Protein AF-A0A968J9L9-F1 (afdb_monomer)

Radius of gyration: 26.01 Å; Cα contacts (8 Å, |Δi|>4): 340; chains: 1; bounding box: 77×54×61 Å

Solvent-accessible surface area (backbone atoms only — not comparable to full-atom values): 12819 Å² total; per-residue (Å²): 134,84,89,88,83,89,83,89,83,86,84,88,79,82,90,78,91,76,88,78,81,84,80,82,78,86,75,82,77,73,81,72,76,63,83,74,79,60,82,68,75,82,81,58,91,78,81,70,73,83,76,73,76,64,91,71,76,96,71,81,86,72,74,81,70,59,90,86,61,71,88,49,83,47,60,43,81,55,98,90,37,43,31,35,52,41,41,28,44,49,40,33,47,31,62,45,48,72,51,82,82,80,55,82,62,83,52,42,67,53,20,50,52,52,45,74,76,41,51,92,81,55,65,71,50,71,45,74,45,64,45,44,64,34,31,40,37,39,30,26,66,68,29,82,49,64,24,42,44,37,40,32,24,37,80,79,36,51,78,76,46,64,69,48,70,51,65,84,37,37,58,68,35,72,49,76,48,72,46,67,47,60,59,46,50,29,33,35,37,19,87,49,38,26,35,64,78,42,47,33,42,27,37,76,122

Foldseek 3Di:
DDDDDDDDDDDDDDDDDDDDDDDDDDDPPPPPPDPPPDPPCPPDPDDDQPVVPDPDDDDDCPDPPRPSDPPQQQWDQDPNATEREWEDDQQDTASQQVHDPPDDDQFLVVSVVCCVVCVVVTDGDAGEEAFFKYKYKYAYADHQDKKKKKKAADDPRNVPWDIWIDIPHHHGGIDITIDGGDAHKMWMAISRSNYDTHIYGYHYD

Structure (mmCIF, N/CA/C/O backbone):
data_AF-A0A968J9L9-F1
#
_entry.id   AF-A0A968J9L9-F1
#
loop_
_atom_site.group_PDB
_atom_site.id
_atom_site.type_symbol
_atom_site.label_atom_id
_atom_site.label_alt_id
_atom_site.label_comp_id
_atom_site.label_asym_id
_atom_site.label_entity_id
_atom_site.label_seq_id
_atom_site.pdbx_PDB_ins_code
_atom_site.Cartn_x
_atom_site.Cartn_y
_atom_site.Cartn_z
_atom_site.occupancy
_atom_site.B_iso_or_equiv
_atom_site.auth_seq_id
_atom_site.auth_comp_id
_atom_site.auth_asym_id
_atom_site.auth_atom_id
_atom_site.pdbx_PDB_model_num
ATOM 1 N N . MET A 1 1 ? 54.604 -33.917 -14.805 1.00 38.16 1 MET A N 1
ATOM 2 C CA . MET A 1 1 ? 56.011 -33.596 -14.473 1.00 38.16 1 MET A CA 1
ATOM 3 C C . MET A 1 1 ? 56.020 -32.310 -13.640 1.00 38.16 1 MET A C 1
ATOM 5 O O . MET A 1 1 ? 55.555 -31.316 -14.164 1.00 38.16 1 MET A O 1
ATOM 9 N N . LYS A 1 2 ? 56.487 -32.384 -12.372 1.00 40.34 2 LYS A N 1
ATOM 10 C CA . LYS A 1 2 ? 56.965 -31.298 -11.458 1.00 40.34 2 LYS A CA 1
ATOM 11 C C . LYS A 1 2 ? 55.977 -30.140 -11.159 1.00 40.34 2 LYS A C 1
ATOM 13 O O . LYS A 1 2 ? 55.807 -29.270 -11.992 1.00 40.34 2 LYS A O 1
ATOM 18 N N . ILE A 1 3 ? 55.159 -30.171 -10.096 1.00 44.75 3 ILE A N 1
ATOM 19 C CA . ILE A 1 3 ? 55.378 -29.845 -8.655 1.00 44.75 3 ILE A CA 1
ATOM 20 C C . ILE A 1 3 ? 56.043 -28.471 -8.366 1.00 44.75 3 ILE A C 1
ATOM 22 O O . ILE A 1 3 ? 57.166 -28.246 -8.811 1.00 44.75 3 ILE A O 1
ATOM 26 N N . ARG A 1 4 ? 55.406 -27.732 -7.426 1.00 45.56 4 ARG A N 1
ATOM 27 C CA . ARG A 1 4 ? 55.918 -26.784 -6.390 1.00 45.56 4 ARG A CA 1
ATOM 28 C C . ARG A 1 4 ? 55.641 -25.290 -6.704 1.00 45.56 4 ARG A C 1
ATOM 30 O O . ARG A 1 4 ? 55.847 -24.886 -7.833 1.00 45.56 4 ARG A O 1
ATOM 37 N N . HIS A 1 5 ? 55.142 -24.418 -5.812 1.00 47.34 5 HIS A N 1
ATOM 38 C CA . HIS A 1 5 ? 55.432 -24.224 -4.383 1.00 47.34 5 HIS A CA 1
ATOM 39 C C . HIS A 1 5 ? 54.313 -23.486 -3.603 1.00 47.34 5 HIS A C 1
ATOM 41 O O . HIS A 1 5 ? 53.676 -22.576 -4.120 1.00 47.34 5 HIS A O 1
ATOM 47 N N . LEU A 1 6 ? 54.177 -23.868 -2.324 1.00 52.47 6 LEU A N 1
ATOM 48 C CA . LEU A 1 6 ? 53.603 -23.121 -1.193 1.00 52.47 6 LEU A CA 1
ATOM 49 C C . LEU A 1 6 ? 54.322 -21.779 -0.942 1.00 52.47 6 LEU A C 1
ATOM 51 O O . LEU A 1 6 ? 55.550 -21.745 -1.013 1.00 52.47 6 LEU A O 1
ATOM 55 N N . ALA A 1 7 ? 53.592 -20.780 -0.433 1.00 54.12 7 ALA A N 1
ATOM 56 C CA . ALA A 1 7 ? 54.103 -19.853 0.586 1.00 54.12 7 ALA A CA 1
ATOM 57 C C . ALA A 1 7 ? 52.950 -19.294 1.446 1.00 54.12 7 ALA A C 1
ATOM 59 O O . ALA A 1 7 ? 52.175 -18.449 1.011 1.00 54.12 7 ALA A O 1
ATOM 60 N N . LEU A 1 8 ? 52.853 -19.808 2.675 1.00 47.00 8 LEU A N 1
ATOM 61 C CA . LEU A 1 8 ? 52.131 -19.227 3.807 1.00 47.00 8 LEU A CA 1
ATOM 62 C C . LEU A 1 8 ? 52.968 -18.071 4.365 1.00 47.00 8 LEU A C 1
ATOM 64 O O . LEU A 1 8 ? 54.144 -18.271 4.665 1.00 47.00 8 LEU A O 1
ATOM 68 N N . VAL A 1 9 ? 52.365 -16.901 4.564 1.00 52.59 9 VAL A N 1
ATOM 69 C CA . VAL A 1 9 ? 52.949 -15.827 5.377 1.00 52.59 9 VAL A CA 1
ATOM 70 C C . VAL A 1 9 ? 51.984 -15.536 6.519 1.00 52.59 9 VAL A C 1
ATOM 72 O O . VAL A 1 9 ? 50.931 -14.936 6.328 1.00 52.59 9 VAL A O 1
ATOM 75 N N . ALA A 1 10 ? 52.351 -16.014 7.706 1.00 43.25 10 ALA A N 1
ATOM 76 C CA . ALA A 1 10 ? 51.765 -15.608 8.972 1.00 43.25 10 ALA A CA 1
ATOM 77 C C . ALA A 1 10 ? 52.566 -14.408 9.494 1.00 43.25 10 ALA A C 1
ATOM 79 O O . ALA A 1 10 ? 53.772 -14.524 9.710 1.00 43.25 10 ALA A O 1
ATOM 80 N N . ILE A 1 11 ? 51.909 -13.266 9.693 1.00 55.62 11 ILE A N 1
ATOM 81 C CA . ILE A 1 11 ? 52.484 -12.124 10.408 1.00 55.62 11 ILE A CA 1
ATOM 82 C C . ILE A 1 11 ? 51.793 -12.061 11.765 1.00 55.62 11 ILE A C 1
ATOM 84 O O . ILE A 1 11 ? 50.617 -11.726 11.867 1.00 55.62 11 ILE A O 1
ATOM 88 N N . ALA A 1 12 ? 52.547 -12.430 12.797 1.00 46.19 12 ALA A N 1
ATOM 89 C CA . ALA A 1 12 ? 52.224 -12.165 14.187 1.00 46.19 12 ALA A CA 1
ATOM 90 C C . ALA A 1 12 ? 52.782 -10.782 14.544 1.00 46.19 12 ALA A C 1
ATOM 92 O O . ALA A 1 12 ? 53.996 -10.579 14.508 1.00 46.19 12 ALA A O 1
ATOM 93 N N . THR A 1 13 ? 51.912 -9.834 14.884 1.00 63.50 13 THR A N 1
ATOM 94 C CA . THR A 1 13 ? 52.304 -8.538 15.451 1.00 63.50 13 THR A CA 1
ATOM 95 C C . THR A 1 13 ? 51.918 -8.458 16.920 1.00 63.50 13 THR A C 1
ATOM 97 O O . THR A 1 13 ? 50.866 -8.923 17.352 1.00 63.50 13 THR A O 1
ATOM 100 N N . ALA A 1 14 ? 52.866 -7.922 17.683 1.00 52.94 14 ALA A N 1
ATOM 101 C CA . ALA A 1 14 ? 52.974 -7.999 19.124 1.00 52.94 14 ALA A CA 1
ATOM 102 C C . ALA A 1 14 ? 51.915 -7.181 19.877 1.00 52.94 14 ALA A C 1
ATOM 104 O O . ALA A 1 14 ? 51.599 -6.048 19.521 1.00 52.94 14 ALA A O 1
ATOM 105 N N . LEU A 1 15 ? 51.462 -7.768 20.988 1.00 44.47 15 LEU A N 1
ATOM 106 C CA . LEU A 1 15 ? 50.797 -7.104 22.104 1.00 44.47 15 LEU A CA 1
ATOM 107 C C . LEU A 1 15 ? 51.694 -5.999 22.688 1.00 44.47 15 LEU A C 1
ATOM 109 O O . LEU A 1 15 ? 52.803 -6.278 23.143 1.00 44.47 15 LEU A O 1
ATOM 113 N N . SER A 1 16 ? 51.161 -4.784 22.805 1.00 57.03 16 SER A N 1
ATOM 114 C CA . SER A 1 16 ? 51.621 -3.786 23.774 1.00 57.03 16 SER A CA 1
ATOM 115 C C . SER A 1 16 ? 50.502 -3.523 24.782 1.00 57.03 16 SER A C 1
ATOM 117 O O . SER A 1 16 ? 49.478 -2.930 24.446 1.00 57.03 16 SER A O 1
ATOM 119 N N . LEU A 1 17 ? 50.694 -3.988 26.017 1.00 47.09 17 LEU A N 1
ATOM 120 C CA . LEU A 1 17 ? 49.834 -3.687 27.161 1.00 47.09 17 LEU A CA 1
ATOM 121 C C . LEU A 1 17 ? 50.132 -2.261 27.643 1.00 47.09 17 LEU A C 1
ATOM 123 O O . LEU A 1 17 ? 51.125 -2.026 28.326 1.00 47.09 17 LEU A O 1
ATOM 127 N N . GLY A 1 18 ? 49.274 -1.313 27.270 1.00 46.12 18 GLY A N 1
ATOM 128 C CA . GLY A 1 18 ? 49.207 0.009 27.887 1.00 46.12 18 GLY A CA 1
ATOM 129 C C . GLY A 1 18 ? 48.244 -0.021 29.071 1.00 46.12 18 GLY A C 1
ATOM 130 O O . GLY A 1 18 ? 47.050 -0.251 28.903 1.00 46.12 18 GLY A O 1
ATOM 131 N N . THR A 1 19 ? 48.757 0.199 30.277 1.00 48.62 19 THR A N 1
ATOM 132 C CA . THR A 1 19 ? 47.963 0.389 31.496 1.00 48.62 19 THR A CA 1
ATOM 133 C C . THR A 1 19 ? 47.253 1.743 31.451 1.00 48.62 19 THR A C 1
ATOM 135 O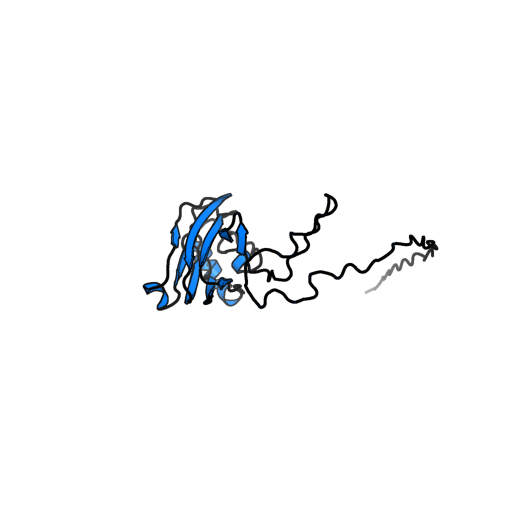 O . THR A 1 19 ? 47.895 2.779 31.620 1.00 48.62 19 THR A O 1
ATOM 138 N N . VAL A 1 20 ? 45.934 1.747 31.242 1.00 49.44 20 VAL A N 1
ATOM 139 C CA . VAL A 1 20 ? 45.089 2.943 31.395 1.00 49.44 20 VAL A CA 1
ATOM 140 C C . VAL A 1 20 ? 44.616 3.020 32.844 1.00 49.44 20 VAL A C 1
ATOM 142 O O . VAL A 1 20 ? 43.938 2.122 33.342 1.00 49.44 20 VAL A O 1
ATOM 145 N N . GLY A 1 21 ? 45.015 4.089 33.534 1.00 41.91 21 GLY A N 1
ATOM 146 C CA . GLY A 1 21 ? 44.584 4.391 34.893 1.00 41.91 21 GLY A CA 1
ATOM 147 C C . GLY A 1 21 ? 43.089 4.699 34.945 1.00 41.91 21 GLY A C 1
ATOM 148 O O . GLY A 1 21 ? 42.583 5.538 34.204 1.00 41.91 21 GLY A O 1
ATOM 149 N N . THR A 1 22 ? 42.373 4.030 35.843 1.00 43.78 22 THR A N 1
ATOM 150 C CA . THR A 1 22 ? 40.972 4.327 36.142 1.00 43.78 22 THR A CA 1
ATOM 151 C C . THR A 1 22 ? 40.877 5.624 36.942 1.00 43.78 22 THR A C 1
ATOM 153 O O . THR A 1 22 ? 41.181 5.643 38.137 1.00 43.78 22 THR A O 1
ATOM 156 N N . VAL A 1 23 ? 40.427 6.703 36.304 1.00 42.81 23 VAL A N 1
ATOM 157 C CA . VAL A 1 23 ? 39.964 7.911 36.994 1.00 42.81 23 VAL A CA 1
ATOM 158 C C . VAL A 1 23 ? 38.564 7.624 37.537 1.00 42.81 23 VAL A C 1
ATOM 160 O O . VAL A 1 23 ? 37.615 7.445 36.778 1.00 42.81 23 VAL A O 1
ATOM 163 N N . ARG A 1 24 ? 38.429 7.530 38.863 1.00 41.44 24 ARG A N 1
ATOM 164 C CA . ARG A 1 24 ? 37.131 7.410 39.539 1.00 41.44 24 ARG A CA 1
ATOM 165 C C . ARG A 1 24 ? 36.537 8.805 39.731 1.00 41.44 24 ARG A C 1
ATOM 167 O O . ARG A 1 24 ? 36.864 9.476 40.704 1.00 41.44 24 ARG A O 1
ATOM 174 N N . TYR A 1 25 ? 35.653 9.224 38.829 1.00 42.72 25 TYR A N 1
ATOM 175 C CA . TYR A 1 25 ? 34.713 10.306 39.119 1.00 42.72 25 TYR A CA 1
ATOM 176 C C . TYR A 1 25 ? 33.569 9.740 39.964 1.00 42.72 25 TYR A C 1
ATOM 178 O O . TYR A 1 25 ? 32.826 8.865 39.525 1.00 42.72 25 TYR A O 1
ATOM 186 N N . GLY A 1 26 ? 33.466 10.206 41.208 1.00 39.56 26 GLY A N 1
ATOM 187 C CA . GLY A 1 26 ? 32.353 9.887 42.095 1.00 39.56 26 GLY A CA 1
ATOM 188 C C . GLY A 1 26 ? 31.085 10.594 41.632 1.00 39.56 26 GLY A C 1
ATOM 189 O O . GLY A 1 26 ? 30.839 11.729 42.026 1.00 39.56 26 GLY A O 1
ATOM 190 N N . PHE A 1 27 ? 30.278 9.920 40.815 1.00 40.00 27 PHE A N 1
ATOM 191 C CA . PHE A 1 27 ? 28.886 10.302 40.604 1.00 40.00 27 PHE A CA 1
ATOM 192 C C . PHE A 1 27 ? 28.038 9.735 41.744 1.00 40.00 27 PHE A C 1
ATOM 194 O O . PHE A 1 27 ? 27.943 8.523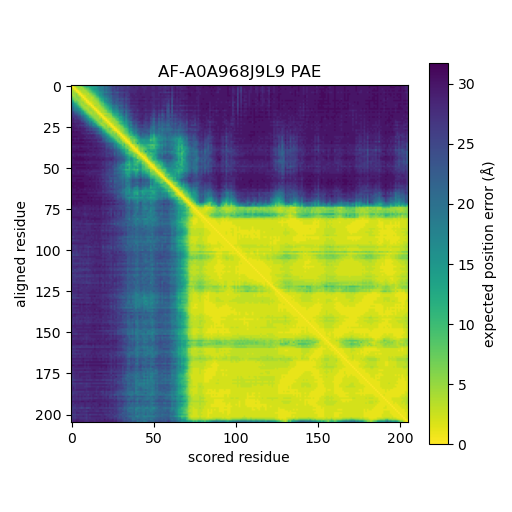 41.936 1.00 40.00 27 PHE A O 1
ATOM 201 N N . ASN A 1 28 ? 27.431 10.633 42.520 1.00 42.09 28 ASN A N 1
ATOM 202 C CA . ASN A 1 28 ? 26.370 10.298 43.461 1.00 42.09 28 ASN A CA 1
ATOM 203 C C . ASN A 1 28 ? 25.131 9.870 42.655 1.00 42.09 28 ASN A C 1
ATOM 205 O O . ASN A 1 28 ? 24.356 10.716 42.215 1.00 42.09 28 ASN A O 1
ATOM 209 N N . LEU A 1 29 ? 24.934 8.562 42.464 1.00 40.69 29 LEU A N 1
ATOM 210 C CA . LEU A 1 29 ? 23.635 8.018 42.069 1.00 40.69 29 LEU A CA 1
ATOM 211 C C . LEU A 1 29 ? 22.707 8.091 43.290 1.00 40.69 29 LEU A C 1
ATOM 213 O O . LEU A 1 29 ? 22.574 7.138 44.055 1.00 40.69 29 LEU A O 1
ATOM 217 N N . SER A 1 30 ? 22.043 9.232 43.475 1.00 42.81 30 SER A N 1
ATOM 218 C CA . SER A 1 30 ? 20.713 9.172 44.079 1.00 42.81 30 SER A CA 1
ATOM 219 C C . SER A 1 30 ? 19.840 8.396 43.105 1.00 42.81 30 SER A C 1
ATOM 221 O O . SER A 1 30 ? 19.679 8.800 41.955 1.00 42.81 30 SER A O 1
ATOM 223 N N . ALA A 1 31 ? 19.338 7.246 43.547 1.00 45.41 31 ALA A N 1
ATOM 224 C CA . ALA A 1 31 ? 18.385 6.445 42.804 1.00 45.41 31 ALA A CA 1
ATOM 225 C C . ALA A 1 31 ? 17.097 7.259 42.615 1.00 45.41 31 ALA A C 1
ATOM 227 O O . ALA A 1 31 ? 16.184 7.213 43.438 1.00 45.41 31 ALA A O 1
ATOM 228 N N . VAL A 1 32 ? 17.031 8.026 41.528 1.00 42.97 32 VAL A N 1
ATOM 229 C CA . VAL A 1 32 ? 15.757 8.468 40.976 1.00 42.97 32 VAL A CA 1
ATOM 230 C C . VAL A 1 32 ? 15.081 7.188 40.511 1.00 42.97 32 VAL A C 1
ATOM 232 O O . VAL A 1 32 ? 15.560 6.523 39.593 1.00 42.97 32 VAL A O 1
ATOM 235 N N . ALA A 1 33 ? 14.029 6.779 41.216 1.00 41.94 33 ALA A N 1
ATOM 236 C CA . ALA A 1 33 ? 13.209 5.658 40.795 1.00 41.94 33 ALA A CA 1
ATOM 237 C C . ALA A 1 33 ? 12.791 5.902 39.340 1.00 41.94 33 ALA A C 1
ATOM 239 O O . ALA A 1 33 ? 12.145 6.906 39.043 1.00 41.94 33 ALA A O 1
ATOM 240 N N . ALA A 1 34 ? 13.209 5.012 38.437 1.00 45.84 34 ALA A N 1
ATOM 241 C CA . ALA A 1 34 ? 12.847 5.104 37.035 1.00 45.84 34 ALA A CA 1
ATOM 242 C C . ALA A 1 34 ? 11.309 5.067 36.946 1.00 45.84 34 ALA A C 1
ATOM 244 O O . ALA A 1 34 ? 10.710 4.061 37.345 1.00 45.84 34 ALA A O 1
ATOM 245 N N . PRO A 1 35 ? 10.649 6.119 36.431 1.00 45.38 35 PRO A N 1
ATOM 246 C CA . PRO A 1 35 ? 9.186 6.207 36.410 1.00 45.38 35 PRO A CA 1
ATOM 247 C C . PRO A 1 35 ? 8.522 5.093 35.576 1.00 45.38 35 PRO A C 1
ATOM 249 O O . PRO A 1 35 ? 7.315 4.898 35.651 1.00 45.38 35 PRO A O 1
ATOM 252 N N . CYS A 1 36 ? 9.312 4.313 34.830 1.00 50.38 36 CYS A N 1
ATOM 253 C CA . CYS A 1 36 ? 8.866 3.199 33.994 1.00 50.38 36 CYS A CA 1
ATOM 254 C C . CYS A 1 36 ? 8.796 1.838 34.719 1.00 50.38 36 CYS A C 1
ATOM 256 O O . CYS A 1 36 ? 8.444 0.838 34.096 1.00 50.38 36 CYS A O 1
ATOM 258 N N . ALA A 1 37 ? 9.134 1.754 36.012 1.00 45.88 37 ALA A N 1
ATOM 259 C CA . ALA A 1 37 ? 9.095 0.481 36.746 1.00 45.88 37 ALA A CA 1
ATOM 260 C C . ALA A 1 37 ? 7.660 -0.035 37.005 1.00 45.88 37 ALA A C 1
ATOM 262 O O . ALA A 1 37 ? 7.461 -1.226 37.249 1.00 45.88 37 ALA A O 1
ATOM 263 N N . ALA A 1 38 ? 6.651 0.837 36.916 1.00 47.41 38 ALA A N 1
ATOM 264 C CA . ALA A 1 38 ? 5.243 0.465 36.987 1.00 47.41 38 ALA A CA 1
ATOM 265 C C . ALA A 1 38 ? 4.669 0.401 35.567 1.00 47.41 38 ALA A C 1
ATOM 267 O O . ALA A 1 38 ? 4.556 1.433 34.924 1.00 47.41 38 ALA A O 1
ATOM 268 N N . LYS A 1 39 ? 4.318 -0.797 35.077 1.00 49.19 39 LYS A N 1
ATOM 269 C CA . LYS A 1 39 ? 3.679 -1.044 33.767 1.00 49.19 39 LYS A CA 1
ATOM 270 C C . LYS A 1 39 ? 2.379 -0.222 33.624 1.00 49.19 39 LYS A C 1
ATOM 272 O O . LYS A 1 39 ? 1.343 -0.683 34.105 1.00 49.19 39 LYS A O 1
ATOM 277 N N . PRO A 1 40 ? 2.372 0.952 32.965 1.00 46.78 40 PRO A N 1
ATOM 278 C CA . PRO A 1 40 ? 1.227 1.859 33.006 1.00 46.78 40 PRO A CA 1
ATOM 279 C C . PRO A 1 40 ? 0.220 1.590 31.879 1.00 46.78 40 PRO A C 1
ATOM 281 O O . PRO A 1 40 ? -0.927 2.019 31.974 1.00 46.78 40 PRO A O 1
ATOM 284 N N . CYS A 1 41 ? 0.595 0.826 30.842 1.00 52.50 41 CYS A N 1
ATOM 285 C CA . CYS A 1 41 ? -0.255 0.583 29.669 1.00 52.50 41 CYS A CA 1
ATOM 286 C C . CYS A 1 41 ? -1.454 -0.378 29.955 1.00 52.50 41 CYS A C 1
ATOM 288 O O . CYS A 1 41 ? -2.102 -0.833 29.021 1.00 52.50 41 CYS A O 1
ATOM 290 N N . ALA A 1 42 ? -1.771 -0.709 31.219 1.00 46.69 42 ALA A N 1
ATOM 291 C CA . ALA A 1 42 ? -2.889 -1.595 31.581 1.00 46.69 42 ALA A CA 1
ATOM 292 C C . ALA A 1 42 ? -4.248 -0.879 31.732 1.00 46.69 42 ALA A C 1
ATOM 294 O O . ALA A 1 42 ? -5.267 -1.555 31.846 1.00 46.69 42 ALA A O 1
ATOM 295 N N . ALA A 1 43 ? -4.279 0.462 31.754 1.00 44.75 43 ALA A N 1
ATOM 296 C CA . ALA A 1 43 ? -5.497 1.211 32.089 1.00 44.75 43 ALA A CA 1
ATOM 297 C C . ALA A 1 43 ? -6.031 2.168 31.001 1.00 44.75 43 ALA A C 1
ATOM 299 O O . ALA A 1 43 ? -7.186 2.570 31.115 1.00 44.75 43 ALA A O 1
ATOM 300 N N . ASN A 1 44 ? -5.262 2.537 29.963 1.00 44.69 44 ASN A N 1
ATOM 301 C CA . ASN A 1 44 ? -5.743 3.354 28.830 1.00 44.69 44 ASN A CA 1
ATOM 302 C C . ASN A 1 44 ? -4.680 3.412 27.700 1.00 44.69 44 ASN A C 1
ATOM 304 O O . ASN A 1 44 ? -3.564 3.836 28.003 1.00 44.69 44 ASN A O 1
ATOM 308 N N . PRO A 1 45 ? -4.937 3.026 26.429 1.00 47.31 45 PRO A N 1
ATOM 309 C CA . PRO A 1 45 ? -3.844 2.817 25.472 1.00 47.31 45 PRO A CA 1
ATOM 310 C C . PRO A 1 45 ? -3.189 4.069 24.864 1.00 47.31 45 PRO A C 1
ATOM 312 O O . PRO A 1 45 ? -2.129 3.917 24.268 1.00 47.31 45 PRO A O 1
ATOM 315 N N . CYS A 1 46 ? -3.745 5.284 24.977 1.00 49.81 46 CYS A N 1
ATOM 316 C CA . CYS A 1 46 ? -3.225 6.432 24.198 1.00 49.81 46 CYS A CA 1
ATOM 317 C C . CYS A 1 46 ? -3.226 7.798 24.911 1.00 49.81 46 CYS A C 1
ATOM 319 O O . CYS A 1 46 ? -2.960 8.818 24.280 1.00 49.81 46 CYS A O 1
ATOM 321 N N . ALA A 1 47 ? -3.497 7.874 26.215 1.00 44.69 47 ALA A N 1
ATOM 322 C CA . ALA A 1 47 ? -3.539 9.165 26.904 1.00 44.69 47 ALA A CA 1
ATOM 323 C C . ALA A 1 47 ? -2.167 9.534 27.499 1.00 44.69 47 ALA A C 1
ATOM 325 O O . ALA A 1 47 ? -1.879 9.205 28.644 1.00 44.69 47 ALA A O 1
ATOM 326 N N . ALA A 1 48 ? -1.372 10.256 26.701 1.00 48.97 48 ALA A N 1
ATOM 327 C CA . ALA A 1 48 ? -0.101 10.909 27.035 1.00 48.97 48 ALA A CA 1
ATOM 328 C C . ALA A 1 48 ? 1.084 9.978 27.353 1.00 48.97 48 ALA A C 1
ATOM 330 O O . ALA A 1 48 ? 1.034 9.142 28.247 1.00 48.97 48 ALA A O 1
ATOM 331 N N . ASN A 1 49 ? 2.198 10.180 26.640 1.00 51.22 49 ASN A N 1
ATOM 332 C CA . ASN A 1 49 ? 3.488 9.575 26.959 1.00 51.22 49 ASN A CA 1
ATOM 333 C C . ASN A 1 49 ? 3.904 9.994 28.386 1.00 51.22 49 ASN A C 1
ATOM 335 O O . ASN A 1 49 ? 4.262 11.160 28.583 1.00 51.22 49 ASN A O 1
ATOM 339 N N . PRO A 1 50 ? 3.911 9.090 29.383 1.00 48.00 50 PRO A N 1
ATOM 340 C CA . PRO A 1 50 ? 4.294 9.456 30.743 1.00 48.00 50 PRO A CA 1
ATOM 341 C C . PRO A 1 50 ? 5.790 9.800 30.857 1.00 48.00 50 PRO A C 1
ATOM 343 O O . PRO A 1 50 ? 6.218 10.338 31.875 1.00 48.00 50 PRO A O 1
ATOM 346 N N . CYS A 1 51 ? 6.587 9.546 29.812 1.00 49.72 51 CYS A N 1
ATOM 347 C CA . CYS A 1 51 ? 7.997 9.922 29.737 1.00 49.72 51 CYS A CA 1
ATOM 348 C C . CYS A 1 51 ? 8.228 11.361 29.239 1.00 49.72 51 CYS A C 1
ATOM 350 O O . CYS A 1 51 ? 9.353 11.839 29.315 1.00 49.72 51 CYS A O 1
ATOM 352 N N . ALA A 1 52 ? 7.199 12.073 28.764 1.00 46.88 52 ALA A N 1
ATOM 353 C CA . ALA A 1 52 ? 7.344 13.444 28.256 1.00 46.88 52 ALA A CA 1
ATOM 354 C C . ALA A 1 52 ? 7.421 14.522 29.360 1.00 46.88 52 ALA A C 1
ATOM 356 O O . ALA A 1 52 ? 7.636 15.690 29.061 1.00 46.88 52 ALA A O 1
ATOM 357 N N . ALA A 1 53 ? 7.238 14.153 30.634 1.00 43.25 53 ALA A N 1
ATOM 358 C CA . ALA A 1 53 ? 7.223 15.098 31.756 1.00 43.25 53 ALA A CA 1
ATOM 359 C C . ALA A 1 53 ? 8.592 15.299 32.439 1.00 43.25 53 ALA A C 1
ATOM 361 O O . ALA A 1 53 ? 8.676 16.002 33.447 1.00 43.25 53 ALA A O 1
ATOM 362 N N . ALA A 1 54 ? 9.666 14.690 31.930 1.00 40.84 54 ALA A N 1
ATOM 363 C CA . ALA A 1 54 ? 11.008 14.968 32.424 1.00 40.84 54 ALA A CA 1
ATOM 364 C C . ALA A 1 54 ? 11.581 16.174 31.668 1.00 40.84 54 ALA A C 1
ATOM 366 O O . ALA A 1 54 ? 11.919 16.069 30.494 1.00 40.84 54 ALA A O 1
ATOM 367 N N . ASN A 1 55 ? 11.685 17.318 32.347 1.00 46.00 55 ASN A N 1
ATOM 368 C CA . ASN A 1 55 ? 12.499 18.444 31.899 1.00 46.00 55 ASN A CA 1
ATOM 369 C C . ASN A 1 55 ? 13.955 17.970 31.767 1.00 46.00 55 ASN A C 1
ATOM 371 O O . ASN A 1 55 ? 14.672 17.903 32.765 1.00 46.00 55 ASN A O 1
ATOM 375 N N . VAL A 1 56 ? 14.375 17.612 30.559 1.00 43.47 56 VAL A N 1
ATOM 376 C CA . VAL A 1 56 ? 15.784 17.434 30.207 1.00 43.47 56 VAL A CA 1
ATOM 377 C C . VAL A 1 56 ? 16.175 18.597 29.308 1.00 43.47 56 VAL A C 1
ATOM 379 O O . VAL A 1 56 ? 15.634 18.757 28.217 1.00 43.47 56 VAL A O 1
ATOM 382 N N . GLU A 1 57 ? 17.058 19.452 29.830 1.00 37.53 57 GLU A N 1
ATOM 383 C CA . GLU A 1 57 ? 17.764 20.464 29.047 1.00 37.53 57 GLU A CA 1
ATOM 384 C C . GLU A 1 57 ? 18.489 19.798 27.870 1.00 37.53 57 GLU A C 1
ATOM 386 O O . GLU A 1 57 ? 18.963 18.666 27.974 1.00 37.53 57 GLU A O 1
ATOM 391 N N . GLU A 1 58 ? 18.531 20.513 26.748 1.00 46.75 58 GLU A N 1
ATOM 392 C CA . GLU A 1 58 ? 19.073 20.090 25.459 1.00 46.75 58 GLU A CA 1
ATOM 393 C C . GLU A 1 58 ? 20.524 19.590 25.553 1.00 46.75 58 GLU A C 1
ATOM 395 O O . GLU A 1 58 ? 21.474 20.366 25.472 1.00 46.75 58 GLU A O 1
ATOM 400 N N . ALA A 1 59 ? 20.704 18.277 25.668 1.00 34.19 59 ALA A N 1
ATOM 401 C CA . ALA A 1 59 ? 21.890 17.569 25.205 1.00 34.19 59 ALA A CA 1
ATOM 402 C C . ALA A 1 59 ? 21.539 16.084 25.030 1.00 34.19 59 ALA A C 1
ATOM 404 O O . ALA A 1 59 ? 21.070 15.434 25.960 1.00 34.19 59 ALA A O 1
ATOM 405 N N . ASP A 1 60 ? 21.771 15.574 23.822 1.00 34.88 60 ASP A N 1
ATOM 406 C CA . ASP A 1 60 ? 21.810 14.148 23.479 1.00 34.88 60 ASP A CA 1
ATOM 407 C C . ASP A 1 60 ? 20.468 13.392 23.544 1.00 34.88 60 ASP A C 1
ATOM 409 O O . ASP A 1 60 ? 20.277 12.437 24.296 1.00 34.88 60 ASP A O 1
ATOM 413 N N . VAL A 1 61 ? 19.527 13.781 22.674 1.00 40.78 61 VAL A N 1
ATOM 414 C CA . VAL A 1 61 ? 18.315 12.993 22.390 1.00 40.78 61 VAL A CA 1
ATOM 415 C C . VAL A 1 61 ? 18.664 11.830 21.454 1.00 40.78 61 VAL A C 1
ATOM 417 O O . VAL A 1 61 ? 18.333 11.838 20.270 1.00 40.78 61 VAL A O 1
ATOM 420 N N . GLU A 1 62 ? 19.315 10.797 21.982 1.00 40.88 62 GLU A N 1
ATOM 421 C CA . GLU A 1 62 ? 19.100 9.452 21.453 1.00 40.88 62 GLU A CA 1
ATOM 422 C C . GLU A 1 62 ? 17.752 9.000 22.022 1.00 40.88 62 GLU A C 1
ATOM 424 O O . GLU A 1 62 ? 17.575 8.868 23.234 1.00 40.88 62 GLU A O 1
ATOM 429 N N . ALA A 1 63 ? 16.753 8.937 21.141 1.00 42.62 63 ALA A N 1
ATOM 430 C CA . ALA A 1 63 ? 15.349 8.760 21.472 1.00 42.62 63 ALA A CA 1
ATOM 431 C C . ALA A 1 63 ? 15.146 7.704 22.568 1.00 42.62 63 ALA A C 1
ATOM 433 O O . ALA A 1 63 ? 15.368 6.511 22.351 1.00 42.62 63 ALA A O 1
ATOM 434 N N . VAL A 1 64 ? 14.666 8.134 23.739 1.00 43.69 64 VAL A N 1
ATOM 435 C CA . VAL A 1 64 ? 14.093 7.223 24.733 1.00 43.69 64 VAL A CA 1
ATOM 436 C C . VAL A 1 64 ? 12.826 6.659 24.098 1.00 43.69 64 VAL A C 1
ATOM 438 O O . VAL A 1 64 ? 11.746 7.244 24.185 1.00 43.69 64 VAL A O 1
ATOM 441 N N . ALA A 1 65 ? 12.989 5.565 23.356 1.00 46.62 65 ALA A N 1
ATOM 442 C CA . ALA A 1 65 ? 11.909 4.889 22.668 1.00 46.62 65 ALA A CA 1
ATOM 443 C C . ALA A 1 65 ? 10.818 4.550 23.689 1.00 46.62 65 ALA A C 1
ATOM 445 O O . ALA A 1 65 ? 11.077 3.911 24.711 1.00 46.62 65 ALA A O 1
ATOM 446 N N . ASN A 1 66 ? 9.599 5.021 23.418 1.00 48.31 66 ASN A N 1
ATOM 447 C CA . ASN A 1 66 ? 8.426 4.737 24.231 1.00 48.31 66 ASN A CA 1
ATOM 448 C C . ASN A 1 66 ? 8.284 3.209 24.381 1.00 48.31 66 ASN A C 1
ATOM 450 O O . ASN A 1 66 ? 8.096 2.527 23.375 1.00 48.31 66 ASN A O 1
ATOM 454 N N . PRO A 1 67 ? 8.325 2.646 25.598 1.00 42.94 67 PRO A N 1
ATOM 455 C CA . PRO A 1 67 ? 8.235 1.203 25.803 1.00 42.94 67 PRO A CA 1
ATOM 456 C C . PRO A 1 67 ? 6.840 0.616 25.510 1.00 42.94 67 PRO A C 1
ATOM 458 O O . PRO A 1 67 ? 6.705 -0.606 25.508 1.00 42.94 67 PRO A O 1
ATOM 461 N N . CYS A 1 68 ? 5.807 1.434 25.238 1.00 44.25 68 CYS A N 1
ATOM 462 C CA . CYS A 1 68 ? 4.546 0.953 24.648 1.00 44.25 68 CYS A CA 1
ATOM 463 C C . CYS A 1 68 ? 4.589 0.950 23.086 1.00 44.25 68 CYS A C 1
ATOM 465 O O . CYS A 1 68 ? 3.616 0.529 22.460 1.00 44.25 68 CYS A O 1
ATOM 467 N N . ALA A 1 69 ? 5.680 1.384 22.432 1.00 45.28 69 ALA A N 1
ATOM 468 C CA . ALA A 1 69 ? 5.844 1.313 20.978 1.00 45.28 69 ALA A CA 1
ATOM 469 C C . ALA A 1 69 ? 6.296 -0.093 20.556 1.00 45.28 69 ALA A C 1
ATOM 471 O O . ALA A 1 69 ? 7.474 -0.363 20.333 1.00 45.28 69 ALA A O 1
ATOM 472 N N . ALA A 1 70 ? 5.337 -1.005 20.395 1.00 40.53 70 ALA A N 1
ATOM 473 C CA . ALA A 1 70 ? 5.521 -2.009 19.357 1.00 40.53 70 ALA A CA 1
ATOM 474 C C . ALA A 1 70 ? 5.731 -1.227 18.054 1.00 40.53 70 ALA A C 1
ATOM 476 O O . ALA A 1 70 ? 4.881 -0.406 17.706 1.00 40.53 70 ALA A O 1
ATOM 477 N N . VAL A 1 71 ? 6.864 -1.429 17.380 1.00 39.19 71 VAL A N 1
ATOM 478 C CA . VAL A 1 71 ? 7.101 -0.896 16.034 1.00 39.19 71 VAL A CA 1
ATOM 479 C C . VAL A 1 71 ? 6.055 -1.542 15.125 1.00 39.19 71 VAL A C 1
ATOM 481 O O . VAL A 1 71 ? 6.252 -2.627 14.586 1.00 39.19 71 VAL A O 1
ATOM 484 N N . LYS A 1 72 ? 4.872 -0.933 15.053 1.00 53.84 72 LYS A N 1
ATOM 485 C CA . LYS A 1 72 ? 3.833 -1.281 14.092 1.00 53.84 72 LYS A CA 1
ATOM 486 C C . LYS A 1 72 ? 4.299 -0.700 12.770 1.00 53.84 72 LYS A C 1
ATOM 488 O O . LYS A 1 72 ? 4.563 0.497 12.707 1.00 53.84 72 LYS A O 1
ATOM 493 N N . LEU A 1 73 ? 4.434 -1.543 11.748 1.00 64.81 73 LEU A N 1
ATOM 494 C CA . LEU A 1 73 ? 4.867 -1.115 10.420 1.00 64.81 73 LEU A CA 1
ATOM 495 C C . LEU A 1 73 ? 4.171 0.171 9.986 1.00 64.81 73 LEU A C 1
ATOM 497 O O . LEU A 1 73 ? 2.947 0.209 9.884 1.00 64.81 73 LEU A O 1
ATOM 501 N N . GLY A 1 74 ? 4.965 1.211 9.754 1.00 69.12 74 GLY A N 1
ATOM 502 C CA . GLY A 1 74 ? 4.519 2.459 9.146 1.00 69.12 74 GLY A CA 1
ATOM 503 C C . GLY A 1 74 ? 3.551 3.317 9.965 1.00 69.12 74 GLY A C 1
ATOM 504 O O . GLY A 1 74 ? 3.257 4.415 9.505 1.00 69.12 74 GLY A O 1
ATOM 505 N N . VAL A 1 75 ? 3.066 2.891 11.142 1.00 84.19 75 VAL A N 1
ATOM 506 C CA . VAL A 1 75 ? 2.090 3.674 11.926 1.00 84.19 75 VAL A CA 1
ATOM 507 C C . VAL A 1 75 ? 2.805 4.663 12.843 1.00 84.19 75 VAL A C 1
ATOM 509 O O . VAL A 1 75 ? 3.523 4.261 13.758 1.00 84.19 75 VAL A O 1
ATOM 512 N N . VAL A 1 76 ? 2.568 5.953 12.632 1.00 87.62 76 VAL A N 1
ATOM 513 C CA . VAL A 1 76 ? 3.076 7.054 13.456 1.00 87.62 76 VAL A CA 1
ATOM 514 C C . VAL A 1 76 ? 1.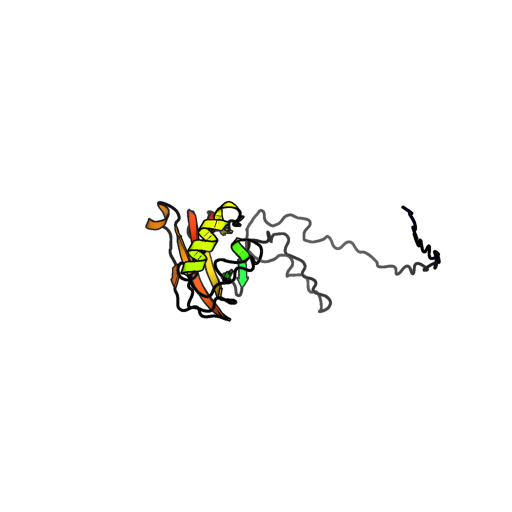929 7.965 13.886 1.00 87.62 76 VAL A C 1
ATOM 516 O O . VAL A 1 76 ? 0.948 8.122 13.168 1.00 87.62 76 VAL A O 1
ATOM 519 N N . GLU A 1 77 ? 2.048 8.575 15.060 1.00 86.50 77 GLU A N 1
ATOM 520 C CA . GLU A 1 77 ? 1.155 9.655 15.487 1.00 86.50 77 GLU A CA 1
ATOM 521 C C . GLU A 1 77 ? 1.774 10.991 15.069 1.00 86.50 77 GLU A C 1
ATOM 523 O O . GLU A 1 77 ? 2.839 11.362 15.566 1.00 86.50 77 GLU A O 1
ATOM 528 N N . GLU A 1 78 ? 1.121 11.724 14.168 1.00 83.81 78 GLU A N 1
ATOM 529 C CA . GLU A 1 78 ? 1.589 13.026 13.680 1.00 83.81 78 GLU A CA 1
ATOM 530 C C . GLU A 1 78 ? 0.464 14.053 13.802 1.00 83.81 78 GLU A C 1
ATOM 532 O O . GLU A 1 78 ? -0.622 13.882 13.251 1.00 83.81 78 GLU A O 1
ATOM 537 N N . GLY A 1 79 ? 0.692 15.119 14.574 1.00 81.19 79 GLY A N 1
ATOM 538 C CA . GLY A 1 79 ? -0.315 16.169 14.771 1.00 81.19 79 GLY A CA 1
ATOM 539 C C . GLY A 1 79 ? -1.635 15.672 15.381 1.00 81.19 79 GLY A C 1
ATOM 540 O O . GLY A 1 79 ? -2.676 16.280 15.144 1.00 81.19 79 GLY A O 1
ATOM 541 N N . GLY A 1 80 ? -1.608 14.565 16.135 1.00 82.25 80 GLY A N 1
ATOM 542 C CA . GLY A 1 80 ? -2.803 13.920 16.694 1.00 82.25 80 GLY A CA 1
ATOM 543 C C . GLY A 1 80 ? -3.598 13.071 15.695 1.00 82.25 80 GLY A C 1
ATOM 544 O O . GLY A 1 80 ? -4.751 12.744 15.974 1.00 82.25 80 GLY A O 1
ATOM 545 N N . LYS A 1 81 ? -3.016 12.747 14.533 1.00 86.38 81 LYS A N 1
ATOM 546 C CA . LYS A 1 81 ? -3.564 11.800 13.558 1.00 86.38 81 LYS A CA 1
ATOM 547 C C . LYS A 1 81 ? -2.744 10.508 13.552 1.00 86.38 81 LYS A C 1
ATOM 549 O O . LYS A 1 81 ? -1.513 10.564 13.536 1.00 86.38 81 LYS A O 1
ATOM 554 N N . ASN A 1 82 ? -3.424 9.366 13.431 1.00 94.06 82 ASN A N 1
ATOM 555 C CA . ASN A 1 82 ? -2.770 8.103 13.096 1.00 94.06 82 ASN A CA 1
ATOM 556 C C . ASN A 1 82 ? -2.385 8.119 11.606 1.00 94.06 82 ASN A C 1
ATOM 558 O O . ASN A 1 82 ? -3.253 8.043 10.733 1.00 94.06 82 ASN A O 1
ATOM 562 N N . VAL A 1 83 ? -1.097 8.185 11.292 1.00 96.25 83 VAL A N 1
ATOM 563 C CA . VAL A 1 83 ? -0.578 8.165 9.920 1.00 96.25 83 VAL A CA 1
ATOM 564 C C . VAL A 1 83 ? 0.065 6.813 9.637 1.00 96.25 83 VAL A C 1
ATOM 566 O O . VAL A 1 83 ? 0.866 6.333 10.429 1.00 96.25 83 VAL A O 1
ATOM 569 N N . ILE A 1 84 ? -0.272 6.199 8.504 1.00 96.06 84 ILE A N 1
ATOM 570 C CA . ILE A 1 84 ? 0.349 4.968 8.005 1.00 96.06 84 ILE A CA 1
ATOM 571 C C . ILE A 1 84 ? 1.171 5.327 6.773 1.00 96.06 84 ILE A C 1
ATOM 573 O O . ILE A 1 84 ? 0.604 5.617 5.718 1.00 96.06 84 ILE A O 1
ATOM 577 N N . ASN A 1 85 ? 2.492 5.328 6.912 1.00 96.38 85 ASN A N 1
ATOM 578 C CA . ASN A 1 85 ? 3.409 5.597 5.810 1.00 96.38 85 ASN A CA 1
ATOM 579 C C . ASN A 1 85 ? 3.591 4.341 4.954 1.00 96.38 85 ASN A C 1
ATOM 581 O O . ASN A 1 85 ? 3.844 3.259 5.487 1.00 96.38 85 ASN A O 1
ATOM 585 N N . LEU A 1 86 ? 3.441 4.506 3.641 1.00 97.50 86 LEU A N 1
ATOM 586 C CA . LEU A 1 86 ? 3.658 3.469 2.641 1.00 97.50 86 LEU A CA 1
ATOM 587 C C . LEU A 1 86 ? 4.469 4.028 1.469 1.00 97.50 86 LEU A C 1
ATOM 589 O O . LEU A 1 86 ? 4.136 5.076 0.915 1.00 97.50 86 LEU A O 1
ATOM 593 N N . THR A 1 87 ? 5.465 3.281 1.026 1.00 97.69 87 THR A N 1
ATOM 594 C CA . THR A 1 87 ? 6.358 3.643 -0.072 1.00 97.69 87 THR A CA 1
ATOM 595 C C . THR A 1 87 ? 6.166 2.663 -1.218 1.00 97.69 87 THR A C 1
ATOM 597 O O . THR A 1 87 ? 6.269 1.451 -1.038 1.00 97.69 87 THR A O 1
ATOM 600 N N . GLN A 1 88 ? 5.839 3.178 -2.401 1.00 98.25 88 GLN A N 1
ATOM 601 C CA . GLN A 1 88 ? 5.750 2.400 -3.628 1.00 98.25 88 GLN A CA 1
ATOM 602 C C . GLN A 1 88 ? 7.072 2.428 -4.365 1.00 98.25 88 GLN A C 1
ATOM 604 O O . GLN A 1 88 ? 7.497 3.469 -4.862 1.00 98.25 88 GLN A O 1
ATOM 609 N N . ALA A 1 89 ? 7.627 1.234 -4.497 1.00 98.00 89 ALA A N 1
ATOM 610 C CA . ALA A 1 89 ? 8.637 0.889 -5.474 1.00 98.00 89 ALA 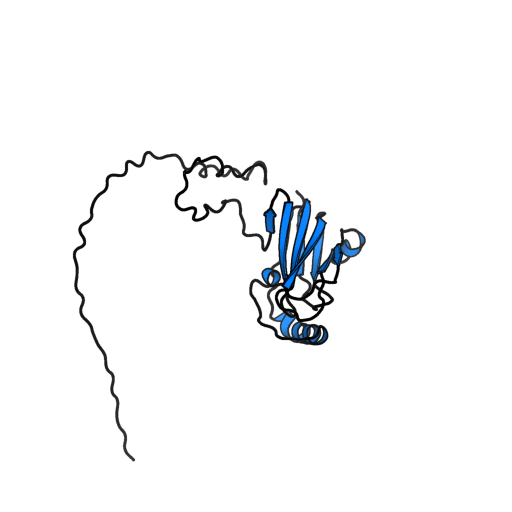A CA 1
ATOM 611 C C . ALA A 1 89 ? 7.989 0.011 -6.563 1.00 98.00 89 ALA A C 1
ATOM 613 O O . ALA A 1 89 ? 6.828 -0.408 -6.414 1.00 98.00 89 ALA A O 1
ATOM 614 N N . PRO A 1 90 ? 8.691 -0.300 -7.666 1.00 98.44 90 PRO A N 1
ATOM 615 C CA . PRO A 1 90 ? 8.189 -1.230 -8.664 1.00 98.44 90 PRO A CA 1
ATOM 616 C C . PRO A 1 90 ? 7.617 -2.512 -8.038 1.00 98.44 90 PRO A C 1
ATOM 618 O O . PRO A 1 90 ? 8.301 -3.255 -7.342 1.00 98.44 90 PRO A O 1
ATOM 621 N N . CYS A 1 91 ? 6.334 -2.768 -8.294 1.00 98.25 91 CYS A N 1
ATOM 622 C CA . CYS A 1 91 ? 5.602 -3.988 -7.943 1.00 98.25 91 CYS A CA 1
ATOM 623 C C . CYS A 1 91 ? 5.420 -4.255 -6.436 1.00 98.25 91 CYS A C 1
ATOM 625 O O . CYS A 1 91 ? 5.081 -5.380 -6.035 1.00 98.25 91 CYS A O 1
ATOM 627 N N . GLN A 1 92 ? 5.628 -3.243 -5.591 1.00 97.69 92 GLN A N 1
ATOM 628 C CA . GLN A 1 92 ? 5.760 -3.422 -4.151 1.00 97.69 92 GLN A CA 1
ATOM 629 C C . GLN A 1 92 ? 5.293 -2.204 -3.330 1.00 97.69 92 GLN A C 1
ATOM 631 O O . GLN A 1 92 ? 5.452 -1.061 -3.749 1.00 97.69 92 GLN A O 1
ATOM 636 N N . PHE A 1 93 ? 4.786 -2.473 -2.119 1.00 97.56 93 PHE A N 1
ATOM 637 C CA . PHE A 1 93 ? 4.885 -1.542 -0.988 1.00 97.56 93 PHE A CA 1
ATOM 638 C C . PHE A 1 93 ? 6.035 -1.976 -0.070 1.00 97.56 93 PHE A C 1
ATOM 640 O O . PHE A 1 93 ? 6.054 -3.128 0.370 1.00 97.56 93 PHE A O 1
ATOM 647 N N . VAL A 1 94 ? 7.009 -1.096 0.171 1.00 96.19 94 VAL A N 1
ATOM 648 C CA . VAL A 1 94 ? 8.288 -1.454 0.815 1.00 96.19 94 VAL A CA 1
ATOM 649 C C . VAL A 1 94 ? 8.073 -1.937 2.241 1.00 96.19 94 VAL A C 1
ATOM 651 O O . VAL A 1 94 ? 8.494 -3.034 2.603 1.00 96.19 94 VAL A O 1
ATOM 654 N N . GLU A 1 95 ? 7.336 -1.161 3.028 1.00 95.06 95 GLU A N 1
ATOM 655 C CA . GLU A 1 95 ? 7.009 -1.469 4.414 1.00 95.06 95 GLU A CA 1
ATOM 656 C C . GLU A 1 95 ? 6.297 -2.820 4.475 1.00 95.06 95 GLU A C 1
ATOM 658 O O . GLU A 1 95 ? 6.691 -3.695 5.231 1.00 95.06 95 GLU A O 1
ATOM 663 N N . SER A 1 96 ? 5.323 -3.055 3.599 1.00 95.44 96 SER A N 1
ATOM 664 C CA . SER A 1 96 ? 4.532 -4.285 3.590 1.00 95.44 96 SER A CA 1
ATOM 665 C C . SER A 1 96 ? 5.319 -5.562 3.287 1.00 95.44 96 SER A C 1
ATOM 667 O O . SER A 1 96 ? 4.798 -6.645 3.531 1.00 95.44 96 SER A O 1
ATOM 669 N N . GLU A 1 97 ? 6.537 -5.476 2.758 1.00 93.94 97 GLU A N 1
ATOM 670 C CA . GLU A 1 97 ? 7.438 -6.627 2.566 1.00 93.94 97 GLU A CA 1
ATOM 671 C C . GLU A 1 97 ? 8.623 -6.599 3.546 1.00 93.94 97 GLU A C 1
ATOM 673 O O . GLU A 1 97 ? 9.320 -7.596 3.705 1.00 93.94 97 GLU A O 1
ATOM 678 N N . GLY A 1 98 ? 8.847 -5.479 4.239 1.00 91.81 98 GLY A N 1
ATOM 679 C CA . GLY A 1 98 ? 9.923 -5.293 5.214 1.00 91.81 98 GLY A CA 1
ATOM 680 C C . GLY A 1 98 ? 11.275 -4.882 4.644 1.00 91.81 98 GLY A C 1
ATOM 681 O O . GLY A 1 98 ? 12.149 -4.488 5.412 1.00 91.81 98 GLY A O 1
ATOM 682 N N . GLU A 1 99 ? 11.455 -4.964 3.331 1.00 91.94 99 GLU A N 1
ATOM 683 C CA . GLU A 1 99 ? 12.692 -4.603 2.642 1.00 91.94 99 GLU A CA 1
ATOM 684 C C . GLU A 1 99 ? 12.407 -4.173 1.204 1.00 91.94 99 GLU A C 1
ATOM 686 O O . GLU A 1 99 ? 11.406 -4.574 0.621 1.00 91.94 99 GLU A O 1
ATOM 691 N N . GLN A 1 100 ? 13.296 -3.379 0.615 1.00 94.88 100 GLN A N 1
ATOM 692 C CA . GLN A 1 100 ? 13.244 -3.025 -0.801 1.00 94.88 100 GLN A CA 1
ATOM 693 C C . GLN A 1 100 ? 13.668 -4.237 -1.649 1.00 94.88 100 GLN A C 1
ATOM 695 O O . GLN A 1 100 ? 14.786 -4.720 -1.499 1.00 94.88 100 GLN A O 1
ATOM 700 N N . LEU A 1 101 ? 12.805 -4.724 -2.551 1.00 93.88 101 LEU A N 1
ATOM 701 C CA . LEU A 1 101 ? 13.088 -5.922 -3.366 1.00 93.88 101 LEU A CA 1
ATOM 702 C C . LEU A 1 101 ? 13.795 -5.620 -4.701 1.00 93.88 101 LEU A C 1
ATOM 704 O O . LEU A 1 101 ? 13.995 -6.528 -5.507 1.00 93.88 101 LEU A O 1
ATOM 708 N N . ASP A 1 102 ? 14.149 -4.353 -4.950 1.00 93.12 102 ASP A N 1
ATOM 709 C CA . ASP A 1 102 ? 14.913 -3.876 -6.115 1.00 93.12 102 ASP A CA 1
ATOM 710 C C . ASP A 1 102 ? 14.384 -4.349 -7.484 1.00 93.12 102 ASP A C 1
ATOM 712 O O . ASP A 1 102 ? 15.130 -4.494 -8.459 1.00 93.12 102 ASP A O 1
ATOM 716 N N . PHE A 1 103 ? 13.069 -4.569 -7.596 1.00 96.25 103 PHE A N 1
ATOM 717 C CA . PHE A 1 103 ? 12.446 -4.813 -8.891 1.00 96.25 103 PHE A CA 1
ATOM 718 C C . PHE A 1 103 ? 12.639 -3.602 -9.805 1.00 96.25 103 PHE A C 1
ATOM 720 O O . PHE A 1 103 ? 12.587 -2.450 -9.379 1.00 96.25 103 PHE A O 1
ATOM 727 N N . THR A 1 104 ? 12.820 -3.868 -11.095 1.00 94.31 104 THR A N 1
ATOM 728 C CA . THR A 1 104 ? 12.940 -2.824 -12.112 1.00 94.31 104 THR A CA 1
ATOM 729 C C . THR A 1 104 ? 11.907 -3.062 -13.199 1.00 94.31 104 THR A C 1
ATOM 731 O O . THR A 1 104 ? 11.786 -4.161 -13.740 1.00 94.31 104 THR A O 1
ATOM 734 N N . THR A 1 105 ? 11.121 -2.033 -13.500 1.00 95.88 105 THR A N 1
ATOM 735 C CA . THR A 1 105 ? 10.171 -2.041 -14.612 1.00 95.88 105 THR A CA 1
ATOM 736 C C . THR A 1 105 ? 9.757 -0.617 -14.974 1.00 95.88 105 THR A C 1
ATOM 738 O O . THR A 1 105 ? 9.822 0.299 -14.156 1.00 95.88 105 THR A O 1
ATOM 741 N N . THR A 1 106 ? 9.304 -0.447 -16.211 1.00 95.62 106 THR A N 1
ATOM 742 C CA . THR A 1 106 ? 8.671 0.767 -16.718 1.00 95.62 106 THR A CA 1
ATOM 743 C C . THR A 1 106 ? 7.186 0.571 -17.053 1.00 95.62 106 THR A C 1
ATOM 745 O O . THR A 1 106 ? 6.582 1.463 -17.643 1.00 95.62 106 THR A O 1
ATOM 748 N N . SER A 1 107 ? 6.578 -0.570 -16.697 1.00 97.69 107 SER A N 1
ATOM 749 C CA . SER A 1 107 ? 5.175 -0.876 -17.002 1.00 97.69 107 SER A CA 1
ATOM 750 C C . SER A 1 107 ? 4.446 -1.640 -15.889 1.00 97.69 107 SER A C 1
ATOM 752 O O . SER A 1 107 ? 5.029 -2.411 -15.125 1.00 97.69 107 SER A O 1
ATOM 754 N N . ALA A 1 108 ? 3.125 -1.467 -15.827 1.00 97.62 108 ALA A N 1
ATOM 755 C CA . ALA A 1 108 ? 2.264 -2.218 -14.917 1.00 97.62 108 ALA A CA 1
ATOM 756 C C . ALA A 1 108 ? 2.207 -3.716 -15.279 1.00 97.62 108 ALA A C 1
ATOM 758 O O . ALA A 1 108 ? 2.050 -4.580 -14.413 1.00 97.62 108 ALA A O 1
ATOM 759 N N . GLU A 1 109 ? 2.312 -4.039 -16.567 1.00 98.31 109 GLU A N 1
ATOM 760 C CA . GLU A 1 109 ? 2.270 -5.402 -17.097 1.00 98.31 109 GLU A CA 1
ATOM 761 C C . GLU A 1 109 ? 3.425 -6.258 -16.579 1.00 98.31 109 GLU A C 1
ATOM 763 O O . GLU A 1 109 ? 3.194 -7.398 -16.164 1.00 98.31 109 GLU A O 1
ATOM 768 N N . ASP A 1 110 ? 4.639 -5.710 -16.529 1.00 98.19 110 ASP A N 1
ATOM 769 C CA . ASP A 1 110 ? 5.784 -6.430 -15.971 1.00 98.19 110 ASP A CA 1
ATOM 770 C C . ASP A 1 110 ? 5.563 -6.739 -14.493 1.00 98.19 110 ASP A C 1
ATOM 772 O O . ASP A 1 110 ? 5.868 -7.844 -14.059 1.00 98.19 110 ASP A O 1
ATOM 776 N N . CYS A 1 111 ? 4.957 -5.827 -13.727 1.00 98.38 111 CYS A N 1
ATOM 777 C CA . CYS A 1 111 ? 4.640 -6.097 -12.328 1.00 98.38 111 CYS A CA 1
ATOM 778 C C . CYS A 1 111 ? 3.642 -7.236 -12.141 1.00 98.38 111 CYS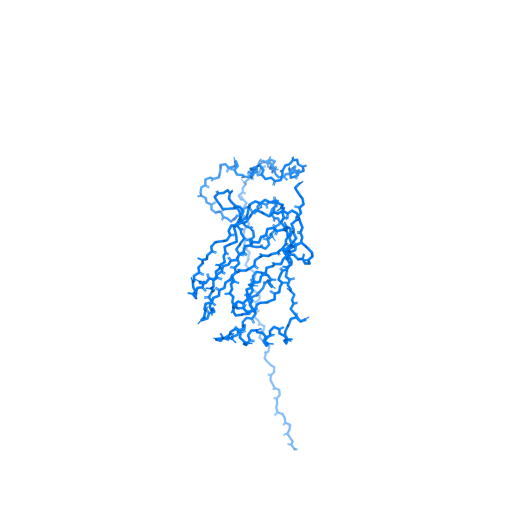 A C 1
ATOM 780 O O . CYS A 1 111 ? 3.775 -8.017 -11.197 1.00 98.38 111 CYS A O 1
ATOM 782 N N . LYS A 1 112 ? 2.679 -7.406 -13.056 1.00 98.44 112 LYS A N 1
ATOM 783 C CA . LYS A 1 112 ? 1.802 -8.592 -13.044 1.00 98.44 112 LYS A CA 1
ATOM 784 C C . LYS A 1 112 ? 2.625 -9.864 -13.238 1.00 98.44 112 LYS A C 1
ATOM 786 O O . LYS A 1 112 ? 2.411 -10.835 -12.515 1.00 98.44 112 LYS A O 1
ATOM 791 N N . LYS A 1 113 ? 3.570 -9.850 -14.184 1.00 98.44 113 LYS A N 1
ATOM 792 C CA . LYS A 1 113 ? 4.454 -10.988 -14.465 1.00 98.44 113 LYS A CA 1
ATOM 793 C C . LYS A 1 113 ? 5.380 -11.284 -13.281 1.00 98.44 113 LYS A C 1
ATOM 795 O O . LYS A 1 113 ? 5.347 -12.400 -12.770 1.00 98.44 113 LYS A O 1
ATOM 800 N N . ILE A 1 114 ? 6.113 -10.286 -12.793 1.00 98.12 114 ILE A N 1
ATOM 801 C CA . ILE A 1 114 ? 7.015 -10.387 -11.638 1.00 98.12 114 ILE A CA 1
ATOM 802 C C . ILE A 1 114 ? 6.264 -10.940 -10.429 1.00 98.12 114 ILE A C 1
ATOM 804 O O . ILE A 1 114 ? 6.710 -11.907 -9.815 1.00 98.12 114 ILE A O 1
ATOM 808 N N . ASN A 1 115 ? 5.092 -10.394 -10.105 1.00 97.75 115 ASN A N 1
ATOM 809 C CA . ASN A 1 115 ? 4.337 -10.867 -8.949 1.00 97.75 115 ASN A CA 1
ATOM 810 C C . ASN A 1 115 ? 3.761 -12.267 -9.161 1.00 97.75 115 ASN A C 1
ATOM 812 O O . ASN A 1 115 ? 3.715 -13.034 -8.208 1.00 97.75 115 ASN A O 1
ATOM 816 N N . SER A 1 116 ? 3.384 -12.650 -10.385 1.00 97.75 116 SER A N 1
ATOM 817 C CA . SER A 1 116 ? 2.974 -14.034 -10.662 1.00 97.75 116 SER A CA 1
ATOM 818 C C . SER A 1 116 ? 4.106 -15.050 -10.467 1.00 97.75 116 SER A C 1
ATOM 820 O O . SER A 1 116 ? 3.838 -16.199 -10.134 1.00 97.75 116 SER A O 1
ATOM 822 N N . GLU A 1 117 ? 5.359 -14.625 -10.647 1.00 97.81 117 GLU A N 1
ATOM 823 C CA . GLU A 1 117 ? 6.550 -15.473 -10.529 1.00 97.81 117 GLU A CA 1
ATOM 824 C C . GLU A 1 117 ? 7.134 -15.478 -9.106 1.00 97.81 117 GLU A C 1
ATOM 826 O O . GLU A 1 117 ? 7.775 -16.449 -8.712 1.00 97.81 117 GLU A O 1
ATOM 831 N N . THR A 1 118 ? 6.917 -14.410 -8.330 1.00 96.81 118 THR A N 1
ATOM 832 C CA . THR A 1 118 ? 7.614 -14.181 -7.049 1.00 96.81 118 THR A CA 1
ATOM 833 C C . THR A 1 118 ? 6.707 -14.177 -5.818 1.00 96.81 118 THR A C 1
ATOM 835 O O . THR A 1 118 ? 7.228 -14.255 -4.704 1.00 96.81 118 THR A O 1
ATOM 838 N N . ALA A 1 119 ? 5.376 -14.108 -5.974 1.00 95.62 119 ALA A N 1
ATOM 839 C CA . ALA A 1 119 ? 4.446 -13.966 -4.846 1.00 95.62 119 ALA A CA 1
ATOM 840 C C . ALA A 1 119 ? 4.630 -15.046 -3.770 1.00 95.62 119 ALA A C 1
ATOM 842 O O . ALA A 1 119 ? 4.695 -14.715 -2.592 1.00 95.62 119 ALA A O 1
ATOM 843 N N . ASP A 1 120 ? 4.771 -16.313 -4.167 1.00 95.44 120 ASP A N 1
ATOM 844 C CA . ASP A 1 120 ? 4.857 -17.438 -3.224 1.00 95.44 120 ASP A CA 1
ATOM 845 C C . ASP A 1 120 ? 6.166 -17.459 -2.416 1.00 95.44 120 ASP A C 1
ATOM 847 O O . ASP A 1 120 ? 6.234 -18.076 -1.355 1.00 95.44 120 ASP A O 1
ATOM 851 N N . SER A 1 121 ? 7.214 -16.787 -2.906 1.00 93.31 121 SER A N 1
ATOM 852 C CA . SER A 1 121 ? 8.503 -16.663 -2.210 1.00 93.31 121 SER A CA 1
ATOM 853 C C . SER A 1 121 ? 8.607 -15.433 -1.306 1.00 93.31 121 SER A C 1
ATOM 855 O O . SER A 1 121 ? 9.577 -15.307 -0.560 1.00 93.31 121 SER A O 1
ATOM 857 N N . ARG A 1 122 ? 7.635 -14.519 -1.375 1.00 92.50 122 ARG A N 1
ATOM 858 C CA . ARG A 1 122 ? 7.650 -13.241 -0.658 1.00 92.50 122 ARG A CA 1
ATOM 859 C C . ARG A 1 122 ? 6.901 -13.343 0.662 1.00 92.50 122 ARG A C 1
ATOM 861 O O . ARG A 1 122 ? 5.877 -14.015 0.763 1.00 92.50 122 ARG A O 1
ATOM 868 N N . THR A 1 123 ? 7.406 -12.650 1.679 1.00 86.94 123 THR A N 1
ATOM 869 C CA . THR A 1 123 ? 6.780 -12.617 3.005 1.00 86.94 123 THR A CA 1
ATOM 870 C C . THR A 1 123 ? 6.170 -11.246 3.249 1.00 86.94 123 THR A C 1
ATOM 872 O O . THR A 1 123 ? 6.823 -10.339 3.754 1.00 86.94 123 THR A O 1
ATOM 875 N N . ALA A 1 124 ? 4.885 -11.112 2.924 1.00 88.12 124 ALA A N 1
ATOM 876 C CA . ALA A 1 124 ? 4.126 -9.918 3.267 1.00 88.12 124 ALA A CA 1
ATOM 877 C C . ALA A 1 124 ? 3.951 -9.807 4.791 1.00 88.12 124 ALA A C 1
ATOM 879 O O . ALA A 1 124 ? 3.468 -10.737 5.444 1.00 88.12 124 ALA A O 1
ATOM 880 N N . GLN A 1 125 ? 4.289 -8.650 5.348 1.00 88.38 125 GLN A N 1
ATOM 881 C CA . GLN A 1 125 ? 4.090 -8.330 6.753 1.00 88.38 125 GLN A CA 1
ATOM 882 C C . GLN A 1 125 ? 2.658 -7.817 6.964 1.00 88.38 125 GLN A C 1
ATOM 884 O O . GLN A 1 125 ? 2.285 -6.772 6.420 1.00 88.38 125 GLN A O 1
ATOM 889 N N . PRO A 1 126 ? 1.818 -8.537 7.730 1.00 87.44 126 PRO A N 1
ATOM 890 C CA . PRO A 1 126 ? 0.466 -8.085 8.005 1.00 87.44 126 PRO A CA 1
ATOM 891 C C . PRO A 1 126 ? 0.484 -6.846 8.896 1.00 87.44 126 PRO A C 1
ATOM 893 O O . PRO A 1 126 ? 1.182 -6.792 9.909 1.00 87.44 126 PRO A O 1
ATOM 896 N N . LEU A 1 127 ? -0.350 -5.868 8.553 1.00 93.62 127 LEU A N 1
ATOM 897 C CA . LEU A 1 127 ? -0.561 -4.692 9.386 1.00 93.62 127 LEU A CA 1
ATOM 898 C C . LEU A 1 127 ? -1.722 -4.952 10.352 1.00 93.62 127 LEU A C 1
ATOM 900 O O . LEU A 1 127 ? -2.765 -5.459 9.949 1.00 93.62 127 LEU A O 1
ATOM 904 N N . THR A 1 128 ? -1.557 -4.623 11.635 1.00 94.38 128 THR A N 1
ATOM 905 C CA . THR A 1 128 ? -2.625 -4.747 12.642 1.00 94.38 128 THR A CA 1
ATOM 906 C C . THR A 1 128 ? -2.778 -3.454 13.429 1.00 94.38 128 THR A C 1
ATOM 908 O O . THR A 1 128 ? -1.838 -2.994 14.087 1.00 94.38 128 THR A 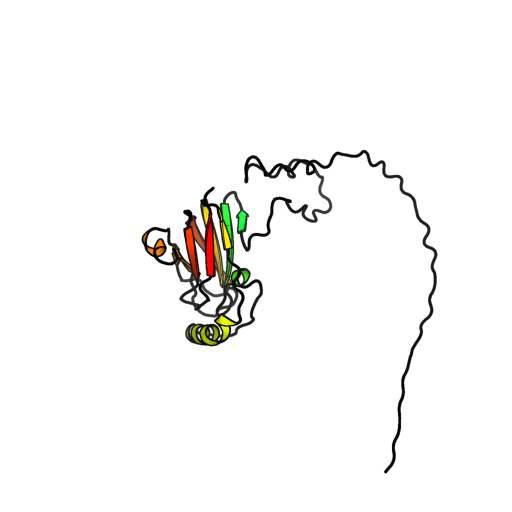O 1
ATOM 911 N N . VAL A 1 129 ? -3.976 -2.873 13.388 1.00 94.44 129 VAL A N 1
ATOM 912 C CA . VAL A 1 129 ? -4.286 -1.577 14.009 1.00 94.44 129 VAL A CA 1
ATOM 913 C C . VAL A 1 129 ? -5.621 -1.624 14.762 1.00 94.44 129 VAL A C 1
ATOM 915 O O . VAL A 1 129 ? -6.484 -2.426 14.412 1.00 94.44 129 VAL A O 1
ATOM 918 N N . PRO A 1 130 ? -5.811 -0.807 15.811 1.00 94.75 130 PRO A N 1
ATOM 919 C CA . PRO A 1 130 ? -7.130 -0.597 16.403 1.00 94.75 130 PRO A CA 1
ATOM 920 C C . PRO A 1 130 ? -8.087 0.108 15.428 1.00 94.75 130 PRO A C 1
ATOM 922 O O . PRO A 1 130 ? -7.670 0.684 14.425 1.00 94.75 130 PRO A O 1
ATOM 925 N N . ALA A 1 131 ? -9.385 0.068 15.716 1.00 96.12 131 ALA A N 1
ATOM 926 C CA . ALA A 1 131 ? -10.370 0.840 14.968 1.00 96.12 131 ALA A CA 1
ATOM 927 C C . ALA A 1 131 ? -10.202 2.341 15.249 1.00 96.12 131 ALA A C 1
ATOM 929 O O . ALA A 1 131 ? -9.982 2.752 16.390 1.00 96.12 131 ALA A O 1
ATOM 930 N N . GLY A 1 132 ? -10.349 3.178 14.225 1.00 95.44 132 GLY A N 1
ATOM 931 C CA . GLY A 1 132 ? -10.128 4.616 14.362 1.00 95.44 132 GLY A CA 1
ATOM 932 C C . GLY A 1 132 ? -9.927 5.326 13.032 1.00 95.44 132 GLY A C 1
ATOM 933 O O . GLY A 1 132 ? -10.066 4.723 11.968 1.00 95.44 132 GLY A O 1
ATOM 934 N N . ASP A 1 133 ? -9.605 6.612 13.107 1.00 96.81 133 ASP A N 1
ATOM 935 C CA . ASP A 1 133 ? -9.302 7.439 11.942 1.00 96.81 133 ASP A CA 1
ATOM 936 C C . ASP A 1 133 ? -7.818 7.347 11.591 1.00 96.81 133 ASP A C 1
ATOM 938 O O . ASP A 1 133 ? -6.954 7.556 12.447 1.00 96.81 133 ASP A O 1
ATOM 942 N N . TYR A 1 134 ? -7.547 7.042 10.322 1.00 97.12 134 TYR A N 1
ATOM 943 C CA . TYR A 1 134 ? -6.208 6.863 9.776 1.00 97.12 134 TYR A CA 1
ATOM 944 C C . TYR A 1 134 ? -6.010 7.674 8.501 1.00 97.12 134 TYR A C 1
ATOM 946 O O . TYR A 1 134 ? -6.906 7.775 7.661 1.00 97.12 134 TYR A O 1
ATOM 954 N N . THR A 1 135 ? -4.790 8.168 8.319 1.00 97.62 135 THR A N 1
ATOM 955 C CA . THR A 1 135 ? -4.301 8.736 7.065 1.00 97.62 135 THR A CA 1
ATOM 956 C C . THR A 1 135 ? -3.249 7.802 6.484 1.00 97.62 135 THR A C 1
ATOM 958 O O . THR A 1 135 ? -2.164 7.666 7.041 1.00 97.62 135 THR A O 1
ATOM 961 N N . PHE A 1 136 ? -3.531 7.164 5.350 1.00 97.94 136 PHE A N 1
ATOM 962 C CA . PHE A 1 136 ? -2.497 6.465 4.587 1.00 97.94 136 PHE A CA 1
ATOM 963 C C . PHE A 1 136 ? -1.718 7.496 3.778 1.00 97.94 136 PHE A C 1
ATOM 965 O O . PHE A 1 136 ? -2.265 8.083 2.844 1.00 97.94 136 PHE A O 1
ATOM 972 N N . ARG A 1 137 ? -0.458 7.731 4.135 1.00 97.69 137 ARG A N 1
ATOM 973 C CA . ARG A 1 137 ? 0.451 8.612 3.403 1.00 97.69 137 ARG A CA 1
ATOM 974 C C . ARG A 1 137 ? 1.292 7.750 2.475 1.00 97.69 137 ARG A C 1
ATOM 976 O O . ARG A 1 137 ? 2.141 6.988 2.925 1.00 97.69 137 ARG A O 1
ATOM 983 N N . VAL A 1 138 ? 1.001 7.836 1.184 1.00 98.38 138 VAL A N 1
ATOM 984 C CA . VAL A 1 138 ? 1.569 6.959 0.163 1.00 98.38 138 VAL A CA 1
ATOM 985 C C . VAL A 1 138 ? 2.493 7.753 -0.741 1.00 98.38 138 VAL A C 1
ATOM 987 O O . VAL A 1 138 ? 2.047 8.707 -1.379 1.00 98.38 138 VAL A O 1
ATOM 990 N N . THR A 1 139 ? 3.745 7.328 -0.829 1.00 98.50 139 THR A N 1
ATOM 991 C CA . THR A 1 139 ? 4.773 7.917 -1.693 1.00 98.50 139 THR A CA 1
ATOM 992 C C . THR A 1 139 ? 5.028 7.004 -2.884 1.00 98.50 139 THR A C 1
ATOM 994 O O . THR A 1 139 ? 5.116 5.794 -2.707 1.00 98.50 139 THR A O 1
ATOM 997 N N . ASN A 1 140 ? 5.147 7.549 -4.092 1.00 98.50 140 ASN A N 1
ATOM 998 C CA . ASN A 1 140 ? 5.746 6.844 -5.223 1.00 98.50 140 ASN A CA 1
ATOM 999 C C . ASN A 1 140 ? 7.224 7.222 -5.276 1.00 98.50 140 ASN A C 1
ATOM 1001 O O . ASN A 1 140 ? 7.552 8.354 -5.609 1.00 98.50 140 ASN A O 1
ATOM 1005 N N . GLU A 1 141 ? 8.107 6.303 -4.906 1.00 97.88 141 GLU A N 1
ATOM 1006 C CA . GLU A 1 141 ? 9.534 6.596 -4.810 1.00 97.88 141 GLU A CA 1
ATOM 1007 C C . GLU A 1 141 ? 10.185 6.687 -6.192 1.00 97.88 141 GLU A C 1
ATOM 1009 O O . GLU A 1 141 ? 10.876 7.660 -6.485 1.00 97.88 141 GLU A O 1
ATOM 1014 N N . ASN A 1 142 ? 9.965 5.680 -7.040 1.00 97.06 142 ASN A N 1
ATOM 1015 C CA . ASN A 1 142 ? 10.719 5.504 -8.284 1.00 97.06 142 ASN A CA 1
ATOM 1016 C C . ASN A 1 142 ? 9.972 4.700 -9.367 1.00 97.06 142 ASN A C 1
ATOM 1018 O O . ASN A 1 142 ? 10.602 4.086 -10.232 1.00 97.06 142 ASN A O 1
ATOM 1022 N N . VAL A 1 143 ? 8.635 4.659 -9.339 1.00 98.12 143 VAL A N 1
ATOM 1023 C CA . VAL A 1 143 ? 7.845 4.043 -10.416 1.00 98.12 143 VAL A CA 1
ATOM 1024 C C . VAL A 1 143 ? 7.606 5.085 -11.518 1.00 98.12 143 VAL A C 1
ATOM 1026 O O . VAL A 1 143 ? 6.905 6.068 -11.263 1.00 98.12 143 VAL A O 1
ATOM 1029 N N . PRO A 1 144 ? 8.117 4.882 -12.752 1.00 97.56 144 PRO A N 1
ATOM 1030 C CA . PRO A 1 144 ? 8.191 5.920 -13.790 1.00 97.56 144 PRO A CA 1
ATOM 1031 C C . PRO A 1 144 ? 6.872 6.110 -14.563 1.00 97.56 144 PRO A C 1
ATOM 1033 O O . PRO A 1 144 ? 6.857 6.483 -15.737 1.00 97.56 144 PRO A O 1
ATOM 1036 N N . TYR A 1 145 ? 5.745 5.790 -13.932 1.00 97.75 145 TYR A N 1
ATOM 1037 C CA . TYR A 1 145 ? 4.398 5.930 -14.473 1.00 97.75 145 TYR A CA 1
ATOM 1038 C C . TYR A 1 145 ? 3.412 6.260 -13.347 1.00 97.75 145 TYR A C 1
ATOM 1040 O O . TYR A 1 145 ? 3.741 6.175 -12.166 1.00 97.75 145 TYR A O 1
ATOM 1048 N N . GLU A 1 146 ? 2.196 6.670 -13.711 1.00 97.94 146 GLU A N 1
ATOM 1049 C CA . GLU A 1 146 ? 1.150 6.981 -12.735 1.00 97.94 146 GLU A CA 1
ATOM 1050 C C . GLU A 1 146 ? 0.793 5.748 -11.897 1.00 97.94 146 GLU A C 1
ATOM 1052 O O . GLU A 1 146 ? 0.402 4.710 -12.436 1.00 97.94 146 GLU A O 1
ATOM 1057 N N . VAL A 1 147 ? 0.849 5.890 -10.574 1.00 98.50 147 VAL A N 1
ATOM 1058 C CA . VAL A 1 147 ? 0.403 4.866 -9.630 1.00 98.50 147 VAL A CA 1
ATOM 1059 C C . VAL A 1 147 ? -0.785 5.359 -8.799 1.00 98.50 147 VAL A C 1
ATOM 1061 O O . VAL A 1 147 ? -1.290 6.475 -8.954 1.00 98.50 147 VAL A O 1
ATOM 1064 N N . GLY A 1 148 ? -1.283 4.502 -7.912 1.00 98.06 148 GLY A N 1
ATOM 1065 C CA . GLY A 1 148 ? -2.411 4.819 -7.048 1.00 98.06 148 GLY A CA 1
ATOM 1066 C C . GLY A 1 148 ? -2.384 4.050 -5.740 1.00 98.06 148 GLY A C 1
ATOM 1067 O O . GLY A 1 148 ? -1.407 3.407 -5.387 1.00 98.06 148 GLY A O 1
ATOM 1068 N N . PHE A 1 149 ? -3.478 4.095 -5.005 1.00 98.69 149 PHE A N 1
ATOM 1069 C CA . PHE A 1 149 ? -3.658 3.341 -3.775 1.00 98.69 149 PHE A CA 1
ATOM 1070 C C . PHE A 1 149 ? -5.083 2.820 -3.729 1.00 98.69 149 PHE A C 1
ATOM 1072 O O . PHE A 1 149 ? -6.013 3.495 -4.177 1.00 98.69 149 PHE A O 1
ATOM 1079 N N . TYR A 1 150 ? -5.266 1.615 -3.199 1.00 98.62 150 TYR A N 1
ATOM 1080 C CA . TYR A 1 150 ? -6.588 1.074 -2.951 1.00 98.62 150 TYR A CA 1
ATOM 1081 C C . TYR A 1 150 ? -6.619 0.251 -1.672 1.00 98.62 150 TYR A C 1
ATOM 1083 O O . TYR A 1 150 ? -5.986 -0.800 -1.602 1.00 98.62 150 TYR A O 1
ATOM 1091 N N . LEU A 1 151 ? -7.432 0.692 -0.716 1.00 98.62 151 LEU A N 1
ATOM 1092 C CA . LEU A 1 151 ? -7.824 -0.042 0.478 1.00 98.62 151 LEU A CA 1
ATOM 1093 C C . LEU A 1 151 ? -9.292 -0.469 0.377 1.00 98.62 151 LEU A C 1
ATOM 1095 O O . LEU A 1 151 ? -10.171 0.321 0.013 1.00 98.62 151 LEU A O 1
ATOM 1099 N N . ARG A 1 152 ? -9.581 -1.711 0.769 1.00 98.19 152 ARG A N 1
ATOM 1100 C CA . ARG A 1 152 ? -10.951 -2.234 0.866 1.00 98.19 152 ARG A CA 1
ATOM 1101 C C . ARG A 1 152 ? -11.061 -3.393 1.846 1.00 98.19 152 ARG A C 1
ATOM 1103 O O . ARG A 1 152 ? -10.076 -4.071 2.115 1.00 98.19 152 ARG A O 1
ATOM 1110 N N . GLY A 1 153 ? -12.285 -3.702 2.266 1.00 97.94 153 GLY A N 1
ATOM 1111 C CA . GLY A 1 153 ? -12.574 -4.945 2.979 1.00 97.94 153 GLY A CA 1
ATOM 1112 C C . GLY A 1 153 ? -12.163 -6.204 2.197 1.00 97.94 153 GLY A C 1
ATOM 1113 O O . GLY A 1 153 ? -12.290 -6.281 0.963 1.00 97.94 153 GLY A O 1
ATOM 1114 N N . ALA A 1 154 ? -11.681 -7.205 2.929 1.00 96.44 154 ALA A N 1
ATOM 1115 C CA . ALA A 1 154 ? -11.387 -8.541 2.432 1.00 96.44 154 ALA A CA 1
ATOM 1116 C C . ALA A 1 154 ? -12.661 -9.408 2.392 1.00 96.44 154 ALA A C 1
ATOM 1118 O O . ALA A 1 154 ? -13.585 -9.219 3.182 1.00 96.44 154 ALA A O 1
ATOM 1119 N N . GLY A 1 155 ? -12.719 -10.371 1.464 1.00 94.00 155 GLY A N 1
ATOM 1120 C CA . GLY A 1 155 ? -13.852 -11.298 1.332 1.00 94.00 155 GLY A CA 1
ATOM 1121 C C . GLY A 1 155 ? -15.217 -10.595 1.299 1.00 94.00 155 GLY A C 1
ATOM 1122 O O . GLY A 1 155 ? -15.403 -9.615 0.574 1.00 94.00 155 GLY A O 1
ATOM 1123 N N . LEU A 1 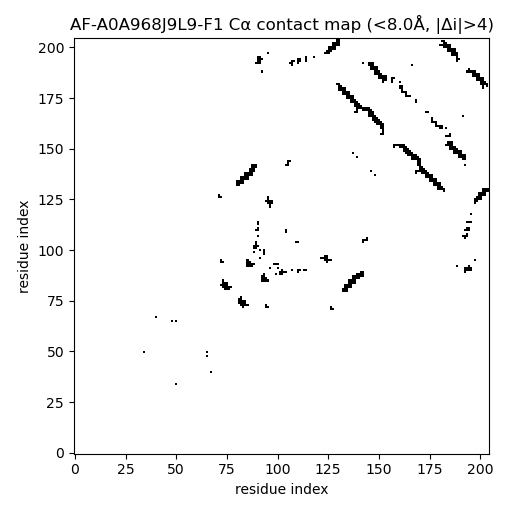156 ? -16.157 -11.078 2.119 1.00 90.44 156 LEU A N 1
ATOM 1124 C CA . LEU A 1 156 ? -17.496 -10.490 2.275 1.00 90.44 156 LEU A CA 1
ATOM 1125 C C . LEU A 1 156 ? -17.474 -9.088 2.906 1.00 90.44 156 LEU A C 1
ATOM 1127 O O . LEU A 1 156 ? -18.376 -8.290 2.653 1.00 90.44 156 LEU A O 1
ATOM 1131 N N . GLY A 1 157 ? -16.423 -8.752 3.663 1.00 89.56 157 GLY A N 1
ATOM 1132 C CA . GLY A 1 157 ? -16.217 -7.415 4.224 1.00 89.56 157 GLY A CA 1
ATOM 1133 C C . GLY A 1 157 ? -16.084 -6.336 3.150 1.00 89.56 157 GLY A C 1
ATOM 1134 O O . GLY A 1 157 ? -16.365 -5.170 3.408 1.00 89.56 157 GLY A O 1
ATOM 1135 N N . GLY A 1 158 ? -15.765 -6.708 1.906 1.00 89.06 158 GLY A N 1
ATOM 1136 C CA . GLY A 1 158 ? -15.769 -5.794 0.763 1.00 89.06 158 GLY A CA 1
ATOM 1137 C C . GLY A 1 158 ? -17.131 -5.150 0.458 1.00 89.06 158 GLY A C 1
ATOM 1138 O O . GLY A 1 158 ? -17.179 -4.229 -0.356 1.00 89.06 158 GLY A O 1
ATOM 1139 N N . LEU A 1 159 ? -18.231 -5.592 1.073 1.00 92.00 159 LEU A N 1
ATOM 1140 C CA . LEU A 1 159 ? -19.561 -4.989 0.910 1.00 92.00 159 LEU A CA 1
ATOM 1141 C C . LEU A 1 159 ? -19.897 -3.952 1.988 1.00 92.00 159 LEU A C 1
ATOM 1143 O O . LEU A 1 159 ? -20.703 -3.061 1.739 1.00 92.00 159 LEU A O 1
ATOM 1147 N N . THR A 1 160 ? -19.301 -4.071 3.173 1.00 94.38 160 THR A N 1
ATOM 1148 C CA . THR A 1 160 ? -19.742 -3.350 4.379 1.00 94.38 160 THR A CA 1
ATOM 1149 C C . THR A 1 160 ? -18.648 -2.500 5.011 1.00 94.38 160 THR A C 1
ATOM 1151 O O . THR A 1 160 ? -18.956 -1.529 5.706 1.00 94.38 160 THR A O 1
ATOM 1154 N N . LEU A 1 161 ? -17.380 -2.845 4.779 1.00 97.75 161 LEU A N 1
ATOM 1155 C CA . LEU A 1 161 ? -16.245 -2.116 5.321 1.00 97.75 161 LEU A CA 1
ATOM 1156 C C . LEU A 1 161 ? -15.903 -0.890 4.453 1.00 97.75 161 LEU A C 1
ATOM 1158 O O . LEU A 1 161 ? -16.083 -0.930 3.228 1.00 97.75 161 LEU A O 1
ATOM 1162 N N . PRO A 1 162 ? -15.402 0.191 5.080 1.00 97.56 162 PRO A N 1
ATOM 1163 C CA . PRO A 1 162 ? -14.869 1.369 4.405 1.00 97.56 162 PRO A CA 1
ATOM 1164 C C . PRO A 1 162 ? -13.884 1.035 3.282 1.00 97.56 162 PRO A C 1
ATOM 1166 O O . PRO A 1 162 ? -13.175 0.025 3.308 1.00 97.56 162 PRO A O 1
ATOM 1169 N N . LYS A 1 163 ? -13.846 1.914 2.283 1.00 97.81 163 LYS A N 1
ATOM 1170 C CA . LYS A 1 163 ? -12.957 1.820 1.125 1.00 97.81 163 LYS A CA 1
ATOM 1171 C C . LYS A 1 163 ? -12.395 3.199 0.842 1.00 97.81 163 LYS A C 1
ATOM 1173 O O . LYS A 1 163 ? -13.135 4.177 0.926 1.00 97.81 163 LYS A O 1
ATOM 1178 N N . VAL A 1 164 ? -11.135 3.256 0.442 1.00 98.06 164 VAL A N 1
ATOM 1179 C CA . VAL A 1 164 ? -10.519 4.479 -0.071 1.00 98.06 164 VAL A CA 1
ATOM 1180 C C . VAL A 1 164 ? -9.605 4.116 -1.230 1.00 98.06 164 VAL A C 1
ATOM 1182 O O . VAL A 1 164 ? -8.903 3.106 -1.187 1.00 98.06 164 VAL A O 1
ATOM 1185 N N . SER A 1 165 ? -9.664 4.900 -2.299 1.00 97.50 165 SER A N 1
ATOM 1186 C CA . SER A 1 165 ? -8.848 4.696 -3.491 1.00 97.50 165 SER A CA 1
ATOM 1187 C C . SER A 1 165 ? -8.561 6.009 -4.190 1.00 97.50 165 SER A C 1
ATOM 1189 O O . SER A 1 165 ? -9.430 6.879 -4.227 1.00 97.50 165 SER A O 1
ATOM 1191 N N . GLY A 1 166 ? -7.414 6.100 -4.849 1.00 97.31 166 GLY A N 1
ATOM 1192 C CA . GLY A 1 166 ? -7.132 7.170 -5.798 1.00 97.31 166 GLY A CA 1
ATOM 1193 C C . GLY A 1 166 ? -5.910 6.863 -6.651 1.00 97.31 166 GLY A C 1
ATOM 1194 O O . GLY A 1 166 ? -5.156 5.940 -6.355 1.00 97.31 166 GLY A O 1
ATOM 1195 N N . GLY A 1 167 ? -5.769 7.616 -7.737 1.00 95.69 167 GLY A N 1
ATOM 1196 C CA . GLY A 1 167 ? -4.632 7.566 -8.653 1.00 95.69 167 GLY A CA 1
ATOM 1197 C C . GLY A 1 167 ? -3.919 8.914 -8.742 1.00 95.69 167 GLY A C 1
ATOM 1198 O O . GLY A 1 167 ? -3.981 9.749 -7.827 1.00 95.69 167 GLY A O 1
ATOM 1199 N N . GLY A 1 168 ? -3.268 9.147 -9.874 1.00 96.94 168 GLY A N 1
ATOM 1200 C CA . GLY A 1 168 ? -2.538 10.371 -10.172 1.00 96.94 168 GLY A CA 1
ATOM 1201 C C . GLY A 1 168 ? -1.321 10.579 -9.282 1.00 96.94 168 GLY A C 1
ATOM 1202 O O . GLY A 1 168 ? -1.014 11.734 -9.012 1.00 96.94 168 GLY A O 1
ATOM 1203 N N . LEU A 1 169 ? -0.746 9.518 -8.708 1.00 97.94 169 LEU A N 1
ATOM 1204 C CA . LEU A 1 169 ? 0.466 9.599 -7.896 1.00 97.94 169 LEU A CA 1
ATOM 1205 C C . LEU A 1 169 ? 1.665 9.368 -8.822 1.00 97.94 169 LEU A C 1
ATOM 1207 O O . LEU A 1 169 ? 1.900 8.238 -9.253 1.00 97.94 169 LEU A O 1
ATOM 1211 N N . PHE A 1 170 ? 2.374 10.431 -9.184 1.00 98.25 170 PHE A N 1
ATOM 1212 C CA . PHE A 1 170 ? 3.524 10.357 -10.089 1.00 98.25 170 PHE A CA 1
ATOM 1213 C C . PHE A 1 170 ? 4.830 10.127 -9.325 1.00 98.25 170 PHE A C 1
ATOM 1215 O O . PHE A 1 170 ? 4.858 10.169 -8.098 1.00 98.25 170 PHE A O 1
ATOM 1222 N N . GLU A 1 171 ? 5.903 9.824 -10.053 1.00 98.19 171 GLU A N 1
ATOM 1223 C CA . GLU A 1 171 ? 7.229 9.577 -9.481 1.00 98.19 171 GLU A CA 1
ATOM 1224 C C . GLU A 1 171 ? 7.681 10.734 -8.572 1.00 98.19 171 GLU A C 1
ATOM 1226 O O . GLU A 1 171 ? 7.590 11.905 -8.944 1.00 98.19 171 GLU A O 1
ATOM 1231 N N . GLY A 1 172 ? 8.151 10.401 -7.370 1.00 98.06 172 GLY A N 1
ATOM 1232 C CA . GLY A 1 172 ? 8.589 11.346 -6.343 1.00 98.06 172 GLY A CA 1
ATOM 1233 C C . GLY A 1 172 ? 7.461 12.029 -5.562 1.00 98.06 172 GLY A C 1
ATOM 1234 O O . GLY A 1 172 ? 7.744 12.801 -4.645 1.00 98.06 172 GLY A O 1
ATOM 1235 N N . GLU A 1 173 ? 6.193 11.784 -5.896 1.00 98.44 173 GLU A N 1
ATOM 1236 C CA . GLU A 1 173 ? 5.063 12.403 -5.205 1.00 98.44 173 GLU A CA 1
ATOM 1237 C C . GLU A 1 173 ? 4.597 11.599 -3.990 1.00 98.44 173 GLU A C 1
ATOM 1239 O O . GLU A 1 173 ? 4.718 10.374 -3.923 1.00 98.44 173 GLU A O 1
ATOM 1244 N N . THR A 1 174 ? 3.946 12.306 -3.065 1.00 98.50 174 THR A N 1
ATOM 1245 C CA . THR A 1 174 ? 3.246 11.738 -1.913 1.00 98.50 174 THR A CA 1
ATOM 1246 C C . THR A 1 174 ? 1.795 12.211 -1.894 1.00 98.50 174 THR A C 1
ATOM 1248 O O . THR A 1 174 ? 1.516 13.393 -2.106 1.00 98.50 174 THR A O 1
ATOM 1251 N N . LYS A 1 175 ? 0.856 11.308 -1.594 1.00 98.31 175 LYS A N 1
ATOM 1252 C CA . LYS A 1 175 ? -0.563 11.628 -1.372 1.00 98.31 175 LYS A CA 1
ATOM 1253 C C . LYS A 1 175 ? -1.096 10.998 -0.099 1.00 98.31 175 LYS A C 1
ATOM 1255 O O . LYS A 1 175 ? -0.665 9.925 0.310 1.00 98.31 175 LYS A O 1
ATOM 1260 N N . GLU A 1 176 ? -2.086 11.658 0.485 1.00 97.94 176 GLU A N 1
ATOM 1261 C CA . GLU A 1 176 ? -2.765 11.213 1.696 1.00 97.94 176 GLU A CA 1
ATOM 1262 C C . GLU A 1 176 ? -4.168 10.683 1.381 1.00 97.94 176 GLU A C 1
ATOM 1264 O O . GLU A 1 176 ? -4.915 11.272 0.597 1.00 97.94 176 GLU A O 1
ATOM 1269 N N . TYR A 1 177 ? -4.525 9.563 2.009 1.00 98.06 177 TYR A N 1
ATOM 1270 C CA . TYR A 1 177 ? -5.817 8.898 1.876 1.00 98.06 177 TYR A CA 1
ATOM 1271 C C . TYR A 1 177 ? -6.412 8.685 3.268 1.00 98.06 177 TYR A C 1
ATOM 1273 O O . TYR A 1 177 ? -5.984 7.802 4.013 1.00 98.06 177 TYR A O 1
ATOM 1281 N N . GLU A 1 178 ? -7.389 9.510 3.630 1.00 97.75 178 GLU A N 1
ATOM 1282 C CA . GLU A 1 178 ? -8.051 9.449 4.935 1.00 97.75 178 GLU A CA 1
ATOM 1283 C C . GLU A 1 178 ? -9.161 8.385 4.950 1.00 97.75 178 GLU A C 1
ATOM 1285 O O . GLU A 1 178 ? -9.923 8.237 3.987 1.00 97.75 178 GLU A O 1
ATOM 1290 N N . VAL A 1 179 ? -9.262 7.627 6.044 1.00 97.88 179 VAL A N 1
ATOM 1291 C CA . VAL A 1 179 ? -10.290 6.597 6.235 1.00 97.88 179 VAL A CA 1
ATOM 1292 C C . VAL A 1 179 ? -10.560 6.330 7.718 1.00 97.88 179 VAL A C 1
ATOM 1294 O O . VAL A 1 179 ? -9.643 6.166 8.517 1.00 97.88 179 VAL A O 1
ATOM 1297 N N . SER A 1 180 ? -11.839 6.206 8.073 1.00 97.44 180 SER A N 1
ATOM 1298 C CA . SER A 1 180 ? -12.276 5.734 9.392 1.00 97.44 180 SER A CA 1
ATOM 1299 C C . SER A 1 180 ? -12.407 4.211 9.387 1.00 97.44 180 SER A C 1
ATOM 1301 O O . SER A 1 180 ? -13.405 3.669 8.902 1.00 97.44 180 SER A O 1
ATOM 1303 N N . LEU A 1 181 ? -11.402 3.501 9.896 1.00 97.38 181 LEU A N 1
ATOM 1304 C CA . LEU A 1 181 ? -11.355 2.042 9.934 1.00 97.38 181 LEU A CA 1
ATOM 1305 C C . LEU A 1 181 ? -12.312 1.470 10.985 1.00 97.38 181 LEU A C 1
ATOM 1307 O O . LEU A 1 181 ? -12.275 1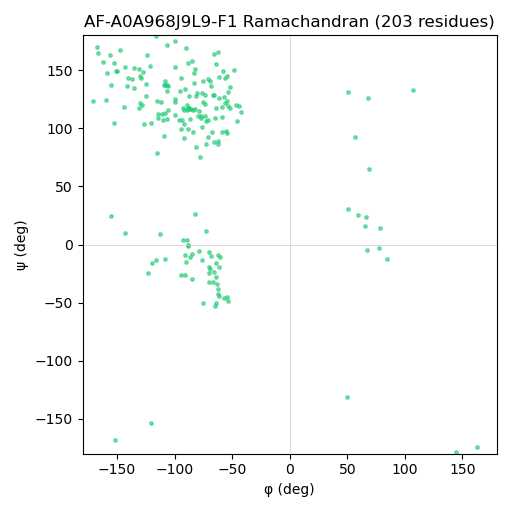.823 12.163 1.00 97.38 181 LEU A O 1
ATOM 1311 N N . LYS A 1 182 ? -13.143 0.520 10.552 1.00 97.44 182 LYS A N 1
ATOM 1312 C CA . LYS A 1 182 ? -13.998 -0.304 11.422 1.00 97.44 182 LYS A CA 1
ATOM 1313 C C . LYS A 1 182 ? -13.359 -1.673 11.654 1.00 97.44 182 LYS A C 1
ATOM 1315 O O . LYS A 1 182 ? -12.678 -2.135 10.736 1.00 97.44 182 LYS A O 1
ATOM 1320 N N . PRO A 1 183 ? -13.627 -2.352 12.786 1.00 97.75 183 PRO A N 1
ATOM 1321 C CA . PRO A 1 183 ? -13.112 -3.696 13.025 1.00 97.75 183 PRO A CA 1
ATOM 1322 C C . PRO A 1 183 ? -13.421 -4.653 11.871 1.00 97.75 183 PRO A C 1
ATOM 1324 O O . PRO A 1 183 ? -14.543 -4.670 11.355 1.00 97.75 183 PRO A O 1
ATOM 1327 N N . GLY A 1 184 ? -12.430 -5.446 11.476 1.00 97.12 184 GLY A N 1
ATOM 1328 C CA . GLY A 1 184 ? -12.538 -6.399 10.378 1.00 97.12 184 GLY A CA 1
ATOM 1329 C C . GLY A 1 184 ? -11.256 -6.542 9.565 1.00 97.12 184 GLY A C 1
ATOM 1330 O O . GLY A 1 184 ? -10.244 -5.900 9.833 1.00 97.12 184 GLY A O 1
ATOM 1331 N N . GLU A 1 185 ? -11.335 -7.389 8.542 1.00 97.94 185 GLU A N 1
ATOM 1332 C CA . GLU A 1 185 ? -10.219 -7.688 7.647 1.00 97.94 185 GLU A CA 1
ATOM 1333 C C . GLU A 1 185 ? -10.274 -6.829 6.385 1.00 97.94 185 GLU A C 1
ATOM 1335 O O . GLU A 1 185 ? -11.298 -6.759 5.692 1.00 97.94 185 GLU A O 1
ATOM 1340 N N . TYR A 1 186 ? -9.143 -6.230 6.044 1.00 98.25 186 TYR A N 1
ATOM 1341 C CA . TYR A 1 186 ? -8.938 -5.394 4.872 1.00 98.25 186 TYR A CA 1
ATOM 1342 C C . TYR A 1 186 ? -7.779 -5.929 4.037 1.00 98.25 186 TYR A C 1
ATOM 1344 O O . TYR A 1 186 ? -6.944 -6.716 4.483 1.00 98.25 186 TYR A O 1
ATOM 1352 N N . VAL A 1 187 ? -7.732 -5.470 2.794 1.00 97.69 187 VAL A N 1
ATOM 1353 C CA . VAL A 1 187 ? -6.560 -5.568 1.934 1.00 97.69 187 VAL A CA 1
ATOM 1354 C C . VAL A 1 187 ? -6.256 -4.206 1.342 1.00 97.69 187 VAL A C 1
ATOM 1356 O O . VAL A 1 187 ? -7.181 -3.476 0.964 1.00 97.69 187 VAL A O 1
ATOM 1359 N N . TYR A 1 188 ? -4.973 -3.900 1.199 1.00 98.25 188 TYR A N 1
ATOM 1360 C CA . TYR A 1 188 ? -4.515 -2.778 0.392 1.00 98.25 188 TYR A CA 1
ATOM 1361 C C . TYR A 1 188 ? -3.566 -3.233 -0.717 1.00 98.25 188 TYR A C 1
ATOM 1363 O O . TYR A 1 188 ? -2.967 -4.308 -0.656 1.00 98.25 188 TYR A O 1
ATOM 1371 N N . SER A 1 189 ? -3.521 -2.455 -1.794 1.00 98.06 189 SER A N 1
ATOM 1372 C CA . SER A 1 189 ? -2.731 -2.737 -2.999 1.00 98.06 189 SER A CA 1
ATOM 1373 C C . SER A 1 189 ? -2.665 -1.499 -3.896 1.00 98.06 189 SER A C 1
ATOM 1375 O O . SER A 1 189 ? -3.429 -0.552 -3.693 1.00 98.06 189 SER A O 1
ATOM 1377 N N . CYS A 1 190 ? -1.818 -1.529 -4.922 1.00 98.31 190 CYS A N 1
ATOM 1378 C CA . CYS A 1 190 ? -1.869 -0.579 -6.029 1.00 98.31 190 CYS A CA 1
ATOM 1379 C C . CYS A 1 190 ? -2.234 -1.313 -7.331 1.00 98.31 190 CYS A C 1
ATOM 1381 O O . CYS A 1 190 ? -1.449 -2.120 -7.818 1.00 98.31 190 CYS A O 1
ATOM 1383 N N . PRO A 1 191 ? -3.422 -1.081 -7.921 1.00 96.56 191 PRO A N 1
ATOM 1384 C CA . PRO A 1 191 ? -3.770 -1.688 -9.209 1.00 96.56 191 PRO A CA 1
ATOM 1385 C C . PRO A 1 191 ? -2.986 -1.119 -10.400 1.00 96.56 191 PRO A C 1
ATOM 1387 O O . PRO A 1 191 ? -2.868 -1.797 -11.418 1.00 96.56 191 PRO A O 1
ATOM 1390 N N . LEU A 1 192 ? -2.495 0.122 -10.282 1.00 97.81 192 LEU A N 1
ATOM 1391 C CA . LEU A 1 192 ? -1.760 0.823 -11.341 1.00 97.81 192 LEU A CA 1
ATOM 1392 C C . LEU A 1 192 ? -0.266 0.470 -11.355 1.00 97.81 192 LEU A C 1
ATOM 1394 O O . LEU A 1 192 ? 0.314 0.398 -12.425 1.00 97.81 192 LEU A O 1
ATOM 1398 N N . ASN A 1 193 ? 0.311 0.147 -10.196 1.00 97.88 193 ASN A N 1
ATOM 1399 C CA . ASN A 1 193 ? 1.604 -0.515 -10.011 1.00 97.88 193 ASN A CA 1
ATOM 1400 C C . ASN A 1 193 ? 1.325 -1.879 -9.365 1.00 97.88 193 ASN A C 1
ATOM 1402 O O . ASN A 1 193 ? 1.409 -1.965 -8.142 1.00 97.88 193 ASN A O 1
ATOM 1406 N N . PRO A 1 194 ? 0.877 -2.902 -10.126 1.00 98.25 194 PRO A N 1
ATOM 1407 C CA . PRO A 1 194 ? 0.353 -4.148 -9.573 1.00 98.25 194 PRO A CA 1
ATOM 1408 C C . PRO A 1 194 ? 1.241 -4.701 -8.461 1.00 98.25 194 PRO A C 1
ATOM 1410 O O . PRO A 1 194 ? 2.311 -5.226 -8.735 1.00 98.25 194 PRO A O 1
ATOM 1413 N N . THR A 1 195 ? 0.790 -4.577 -7.213 1.00 98.00 195 THR A N 1
ATOM 1414 C CA . THR A 1 195 ? 1.456 -5.118 -6.020 1.00 98.00 195 THR A CA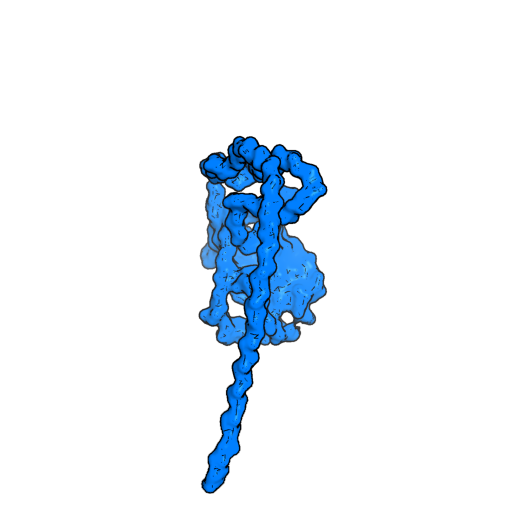 1
ATOM 1415 C C . THR A 1 195 ? 0.807 -6.427 -5.574 1.00 98.00 195 THR A C 1
ATOM 1417 O O . THR A 1 195 ? -0.260 -6.812 -6.069 1.00 98.00 195 THR A O 1
ATOM 1420 N N . LEU A 1 196 ? 1.385 -7.082 -4.562 1.00 97.31 196 LEU A N 1
ATOM 1421 C CA . LEU A 1 196 ? 0.637 -8.066 -3.780 1.00 97.31 196 LEU A CA 1
ATOM 1422 C C . LEU A 1 196 ? -0.557 -7.402 -3.067 1.00 97.31 196 LEU A C 1
ATOM 1424 O O . LEU A 1 196 ? -0.676 -6.174 -2.979 1.00 97.31 196 LEU A O 1
ATOM 1428 N N . ARG A 1 197 ? -1.478 -8.235 -2.574 1.00 96.50 197 ARG A N 1
ATOM 1429 C CA . ARG A 1 197 ? -2.614 -7.799 -1.753 1.00 96.50 197 ARG A CA 1
ATOM 1430 C C . ARG A 1 197 ? -2.235 -7.929 -0.288 1.00 96.50 197 ARG A C 1
ATOM 1432 O O . ARG A 1 197 ? -2.315 -9.020 0.271 1.00 96.50 197 ARG A O 1
ATOM 1439 N N . TYR A 1 198 ? -1.850 -6.817 0.314 1.00 97.19 198 TYR A N 1
ATOM 1440 C CA . TYR A 1 198 ? -1.330 -6.791 1.671 1.00 97.19 198 TYR A CA 1
ATOM 1441 C C . TYR A 1 198 ? -2.465 -6.814 2.696 1.00 97.19 198 TYR A C 1
ATOM 1443 O O . TYR A 1 198 ? -3.400 -6.013 2.575 1.00 97.19 198 TYR A O 1
ATOM 1451 N N . PRO A 1 199 ? -2.431 -7.731 3.677 1.00 96.25 199 PRO A N 1
ATOM 1452 C CA . PRO A 1 199 ? -3.471 -7.832 4.687 1.00 96.25 199 PRO A CA 1
ATOM 1453 C C . PRO A 1 199 ? -3.359 -6.712 5.727 1.00 96.25 199 PRO A C 1
ATOM 1455 O O . PRO A 1 199 ? -2.269 -6.345 6.174 1.00 96.25 199 PRO A O 1
ATOM 1458 N N . LEU A 1 200 ? -4.520 -6.202 6.128 1.00 97.00 200 LEU A N 1
ATOM 1459 C CA . LEU A 1 200 ? -4.685 -5.270 7.235 1.00 97.00 200 LEU A CA 1
ATOM 1460 C C . LEU A 1 200 ? -5.814 -5.771 8.137 1.00 97.00 200 LEU A C 1
ATOM 1462 O O . LEU A 1 200 ? -6.967 -5.821 7.712 1.00 97.00 200 LEU A O 1
ATOM 1466 N N . THR A 1 201 ? -5.491 -6.085 9.384 1.00 96.38 201 THR A N 1
ATOM 1467 C CA . THR A 1 201 ? -6.468 -6.471 10.403 1.00 96.38 201 THR A CA 1
ATOM 1468 C C . THR A 1 201 ? -6.768 -5.279 11.303 1.00 96.38 201 THR A C 1
ATOM 1470 O O . THR A 1 201 ? -5.864 -4.684 11.894 1.00 96.38 201 THR A O 1
ATOM 1473 N N . VAL A 1 202 ? -8.049 -4.935 11.428 1.00 96.75 202 VAL A N 1
ATOM 1474 C CA . VAL A 1 202 ? -8.518 -3.875 12.324 1.00 96.75 202 VAL A CA 1
ATOM 1475 C C . VAL A 1 202 ? -9.197 -4.512 13.528 1.00 96.75 202 VAL A C 1
ATOM 1477 O O . VAL A 1 202 ? -10.230 -5.173 13.388 1.00 96.75 202 VAL A O 1
ATOM 1480 N N . THR A 1 203 ? -8.630 -4.326 14.716 1.00 94.31 203 THR A N 1
ATOM 1481 C CA . THR A 1 203 ? -9.191 -4.864 15.959 1.00 94.31 203 THR A CA 1
ATOM 1482 C C . THR A 1 203 ? -10.249 -3.930 16.535 1.00 94.31 203 THR A C 1
ATOM 1484 O O . THR A 1 203 ? -10.275 -2.734 16.250 1.00 94.31 203 THR A O 1
ATOM 1487 N N . ALA A 1 204 ? -11.135 -4.469 17.373 1.00 90.69 204 ALA A N 1
ATOM 1488 C CA . ALA A 1 204 ? -11.946 -3.624 18.243 1.00 90.69 204 ALA A CA 1
ATOM 1489 C C . ALA A 1 204 ? -11.051 -2.870 19.244 1.00 90.69 204 ALA A C 1
ATOM 1491 O O . ALA A 1 204 ? -9.945 -3.329 19.549 1.00 90.69 204 ALA A O 1
ATOM 1492 N N . ASN A 1 205 ? -11.549 -1.728 19.720 1.00 71.62 205 ASN A N 1
ATOM 1493 C CA . ASN A 1 205 ? -10.935 -0.942 20.793 1.00 71.62 205 ASN A CA 1
ATOM 1494 C C . ASN A 1 205 ? -11.350 -1.462 22.165 1.00 71.62 205 ASN A C 1
ATOM 1496 O O . ASN A 1 205 ? -12.499 -1.951 22.275 1.00 71.62 205 ASN A O 1
#

Nearest PDB structures (foldseek):
  7wgu-assembly1_B-2  TM=8.260E-01  e=9.848E-06  Escherichia coli
  1m9w-assembly1_A  TM=5.967E-01  e=3.353E-03  Synechocystis sp.
  8idq-assembly1_A  TM=4.963E-01  e=6.950E-01  Talaromyces pinophilus
  3zq9-assembly1_A  TM=4.986E-01  e=1.375E+00  Paenibacillus polymyxa
  2yjq-assembly1_A  TM=2.661E-01  e=8.907E-01  Paenibacillus polymyxa

pLDDT: mean 77.75, std 24.21, range [34.19, 98.69]

Mean predicted aligned error: 15.27 Å

Sequence (205 aa):
MKIRHLALVAIATALSLGTVGTVRYGFNLSAVAAPCAAKPCAANPCAANPCAAANVEEADVEAVANPCAAVKLGVVEEGGKNVINLTQAPCQFVESEGEQLDFTTTSAEDCKKINSETADSRTAQPLTVPAGDYTFRVTNENVPYEVGFYLRGAGLGGLTLPKVSGGGLFEGETKEYEVSLKPGEYVYSCPLNPTLRYPLTVTAN

Secondary structure (DSSP, 8-state):
----------------------------------GGGS--TTS-SSS--GGGG----SS-------TT----TTEEEETTEEEEEEEEETTEEHHHHTS------SSHHHHHHHHHHHGGG-----EEEESEEEEEEEEE-S-SS-EEEEEEE-GGGGGTS--EEEEEE-TT-EEEEEEEEPSEEEEEE-TTTT---EEEEEE--